Protein AF-A0A0F4G983-F1 (afdb_monomer_lite)

InterPro domains:
  IPR007138 Antibiotic biosynthesis monooxygenase domain [PF03992] (7-85)
  IPR007138 Antibiotic biosynthesis monooxygenase domain [PS51725] (6-103)
  IPR008579 (S)-ureidoglycine aminohydrolase, cupin domain [PF05899] (197-239)
  IPR010424 Acetate kinase EutQ [PTHR36169] (131-256)
  IPR011008 Dimeric alpha-beta barrel [SSF54909] (6-102)
  IPR011051 RmlC-like cupin domain superfamily [SSF51182] (134-254)
  IPR014710 RmlC-like jelly roll fold [G3DSA:2.60.120.10] (155-260)

Secondary structure (DSSP, 8-state):
-----EEEEEEE-BPTT-HHHHHHHHHHHHHHHHHH-TTEEEEEEEE-SS--TTS---EEEEEEESSHHHHHHHHHSHHHHHHHHHHHHTT-BSSSPEEEEEPPPGGGGG------------------------PPPPPP--BTT--GGG-PPPTT-SEEEEEEEEEE----SSSS--EEEEEEEEE-SSS-EEE---SS-EEEEEEEEEEEEEETTTTEEEEEETT-EEEE-TT--EEEE-SS-EEEEEEESS--SSB-GGGTT-B---TT-----

pLDDT: mean 83.07, std 18.24, range [30.48, 98.62]

Radius of gyration: 28.41 Å; chains: 1; bounding box: 62×55×66 Å

Organism: NCBI:txid1047168

Structure (mmCIF, N/CA/C/O backbone):
data_AF-A0A0F4G983-F1
#
_entry.id   AF-A0A0F4G983-F1
#
loop_
_atom_site.group_PDB
_atom_site.id
_atom_site.type_symbol
_atom_site.label_atom_id
_atom_site.label_alt_id
_atom_site.label_comp_id
_atom_site.label_asym_id
_atom_site.label_entity_id
_atom_site.label_seq_id
_atom_site.pdbx_PDB_ins_code
_atom_site.Cartn_x
_atom_site.Cartn_y
_atom_site.Cartn_z
_atom_site.occupancy
_atom_site.B_iso_or_equiv
_atom_site.auth_seq_id
_atom_site.auth_comp_id
_atom_site.auth_asym_id
_atom_site.auth_atom_id
_atom_site.pdbx_PDB_model_num
ATOM 1 N N . MET A 1 1 ? -25.307 -32.526 30.002 1.00 38.62 1 MET A N 1
ATOM 2 C CA . MET A 1 1 ? -26.196 -31.356 30.187 1.00 38.62 1 MET A CA 1
ATOM 3 C C . MET A 1 1 ? -25.645 -30.209 29.351 1.00 38.62 1 MET A C 1
ATOM 5 O O . MET A 1 1 ? -24.496 -29.834 29.556 1.00 38.62 1 MET A O 1
ATOM 9 N N . SER A 1 2 ? -26.377 -29.745 28.336 1.00 40.22 2 SER A N 1
ATOM 10 C CA . SER A 1 2 ? -25.881 -28.768 27.356 1.00 40.22 2 SER A CA 1
ATOM 11 C C . SER A 1 2 ? -25.599 -27.411 28.010 1.00 40.22 2 SER A C 1
ATOM 13 O O . SER A 1 2 ? -26.523 -26.731 28.452 1.00 40.22 2 SER A O 1
ATOM 15 N N . ARG A 1 3 ? -24.326 -27.001 28.056 1.00 51.84 3 ARG A N 1
ATOM 16 C CA . ARG A 1 3 ? -23.926 -25.622 28.367 1.00 51.84 3 ARG A CA 1
ATOM 17 C C . ARG A 1 3 ? -24.325 -24.735 27.187 1.00 51.84 3 ARG A C 1
ATOM 19 O O . ARG A 1 3 ? -23.584 -24.655 26.213 1.00 51.84 3 ARG A O 1
ATOM 26 N N . SER A 1 4 ? -25.514 -24.137 27.226 1.00 71.50 4 SER A N 1
ATOM 27 C CA . SER A 1 4 ? -25.910 -23.144 26.226 1.00 71.50 4 SER A CA 1
ATOM 28 C C . SER A 1 4 ? -25.220 -21.822 26.562 1.00 71.50 4 SER A C 1
ATOM 30 O O . SER A 1 4 ? -25.718 -21.045 27.379 1.00 71.50 4 SER A O 1
ATOM 32 N N . GLU A 1 5 ? -24.043 -21.619 25.980 1.00 86.00 5 GLU A N 1
ATOM 33 C CA . GLU A 1 5 ? -23.408 -20.306 25.872 1.00 86.00 5 GLU A CA 1
ATOM 34 C C . GLU A 1 5 ? -24.417 -19.276 25.343 1.00 86.00 5 GLU A C 1
ATOM 36 O O . GLU A 1 5 ? -25.274 -19.603 24.515 1.00 86.00 5 GLU A O 1
ATOM 41 N N . ILE A 1 6 ? -24.326 -18.041 25.829 1.00 89.19 6 ILE A N 1
ATOM 42 C CA . ILE A 1 6 ? -25.199 -16.943 25.418 1.00 89.19 6 ILE A CA 1
ATOM 43 C C . ILE A 1 6 ? -24.340 -15.880 24.761 1.00 89.19 6 ILE A C 1
ATOM 45 O O . ILE A 1 6 ? -23.408 -15.379 25.382 1.00 89.19 6 ILE A O 1
ATOM 49 N N . ASN A 1 7 ? -24.678 -15.523 23.526 1.00 91.19 7 ASN A N 1
ATOM 50 C CA . ASN A 1 7 ? -24.077 -14.396 22.829 1.00 91.19 7 ASN A CA 1
ATOM 51 C C . ASN A 1 7 ? -25.117 -13.279 22.740 1.00 91.19 7 ASN A C 1
ATOM 53 O O . ASN A 1 7 ? -26.281 -13.539 22.423 1.00 91.19 7 ASN A O 1
ATOM 57 N N . VAL A 1 8 ? -24.703 -12.053 23.030 1.00 90.81 8 VAL A N 1
ATOM 58 C CA . VAL A 1 8 ? -25.564 -10.872 23.020 1.00 90.81 8 VAL A CA 1
ATOM 59 C C . VAL A 1 8 ? -24.889 -9.777 22.209 1.00 90.81 8 VAL A C 1
ATOM 61 O O . VAL A 1 8 ? -23.690 -9.541 22.341 1.00 90.81 8 VAL A O 1
ATOM 64 N N . ILE A 1 9 ? -25.674 -9.105 21.370 1.00 92.44 9 ILE A N 1
ATOM 65 C CA . ILE A 1 9 ? -25.316 -7.804 20.815 1.00 92.44 9 ILE A CA 1
ATOM 66 C C . ILE A 1 9 ? -26.248 -6.766 21.437 1.00 92.44 9 ILE A C 1
ATOM 68 O O . ILE A 1 9 ? -27.452 -6.791 21.171 1.00 92.44 9 ILE A O 1
ATOM 72 N N . ALA A 1 10 ? -25.712 -5.861 22.255 1.00 92.88 10 ALA A N 1
ATOM 73 C CA . ALA A 1 10 ? -26.463 -4.721 22.769 1.00 92.88 10 ALA A CA 1
ATOM 74 C C . ALA A 1 10 ? -26.207 -3.493 21.890 1.00 92.88 10 ALA A C 1
ATOM 76 O O . ALA A 1 10 ? -25.067 -3.080 21.692 1.00 92.88 10 ALA A O 1
ATOM 77 N N . VAL A 1 11 ? -27.273 -2.904 21.355 1.00 93.94 11 VAL A N 1
ATOM 78 C CA . VAL A 1 11 ? -27.215 -1.699 20.526 1.00 93.94 11 VAL A CA 1
ATOM 79 C C . VAL A 1 11 ? -27.694 -0.515 21.344 1.00 93.94 11 VAL A C 1
ATOM 81 O O . VAL A 1 11 ? -28.841 -0.450 21.789 1.00 93.94 11 VAL A O 1
ATOM 84 N N . MET A 1 12 ? -26.802 0.443 21.516 1.00 94.06 12 MET A N 1
ATOM 85 C CA . MET A 1 12 ? -26.986 1.652 22.295 1.00 94.06 12 MET A CA 1
ATOM 86 C C . MET A 1 12 ? -27.052 2.853 21.347 1.00 94.06 12 MET A C 1
ATOM 88 O O . MET A 1 12 ? -26.226 2.992 20.447 1.00 94.06 12 MET A O 1
ATOM 92 N N . ARG A 1 13 ? -28.046 3.726 21.549 1.00 93.44 13 ARG A N 1
ATOM 93 C CA . ARG A 1 13 ? -28.236 4.971 20.789 1.00 93.44 13 ARG A CA 1
ATOM 94 C C . ARG A 1 13 ? -28.091 6.203 21.697 1.00 93.44 13 ARG A C 1
ATOM 96 O O . ARG A 1 13 ? -29.097 6.653 22.255 1.00 93.44 13 ARG A O 1
ATOM 103 N N . PRO A 1 14 ? -26.871 6.729 21.893 1.00 93.94 14 PRO A N 1
ATOM 104 C CA . PRO A 1 14 ? -26.656 7.988 22.598 1.00 93.94 14 PRO A CA 1
ATOM 105 C C . PRO A 1 14 ? -27.385 9.161 21.928 1.00 93.94 14 PRO A C 1
ATOM 107 O O . PRO A 1 14 ? -27.535 9.200 20.705 1.00 93.94 14 PRO A O 1
ATOM 110 N N . LYS A 1 15 ? -27.805 10.153 22.719 1.00 93.19 15 LYS A N 1
ATOM 111 C CA . LYS A 1 15 ? -28.206 11.465 22.192 1.00 93.19 15 LYS A CA 1
ATOM 112 C C . LYS A 1 15 ? -27.005 12.108 21.484 1.00 93.19 15 LYS A C 1
ATOM 114 O O . LYS A 1 15 ? -25.849 11.850 21.829 1.00 93.19 15 LYS A O 1
ATOM 119 N N . LYS A 1 16 ? -27.281 12.978 20.511 1.00 91.12 16 LYS A N 1
ATOM 120 C CA . LYS A 1 16 ? -26.260 13.720 19.755 1.00 91.12 16 LYS A CA 1
ATOM 121 C C . LYS A 1 16 ? -25.225 14.357 20.694 1.00 91.12 16 LYS A C 1
ATOM 123 O O . LYS A 1 16 ? -25.590 15.081 21.614 1.00 91.12 16 LYS A O 1
ATOM 128 N N . GLY A 1 17 ? -23.942 14.083 20.447 1.00 88.88 17 GLY A N 1
ATOM 129 C CA . GLY A 1 17 ? -22.818 14.602 21.238 1.00 88.88 17 GLY A CA 1
ATOM 130 C C . GLY A 1 17 ? -22.454 13.797 22.495 1.00 88.88 17 GLY A C 1
ATOM 131 O O . GLY A 1 17 ? -21.398 14.045 23.069 1.00 88.88 17 GLY A O 1
ATOM 132 N N . ASN A 1 18 ? -23.257 12.805 22.897 1.00 91.69 18 ASN A N 1
ATOM 133 C CA . ASN A 1 18 ? -23.011 12.025 24.117 1.00 91.69 18 ASN A CA 1
ATOM 134 C C . ASN A 1 18 ? -22.256 10.707 23.885 1.00 91.69 18 ASN A C 1
ATOM 136 O O . ASN A 1 18 ? -21.941 10.022 24.857 1.00 91.69 18 ASN A O 1
ATOM 140 N N . THR A 1 19 ? -21.935 10.347 22.638 1.00 91.19 19 THR A N 1
ATOM 141 C CA . THR A 1 19 ? -21.292 9.068 22.285 1.00 91.19 19 THR A CA 1
ATOM 142 C C . THR A 1 19 ? -20.048 8.787 23.118 1.00 91.19 19 THR A C 1
ATOM 144 O O . THR A 1 19 ? -19.967 7.746 23.765 1.00 91.19 19 THR A O 1
ATOM 147 N N . GLN A 1 20 ? -19.106 9.734 23.163 1.00 89.81 20 GLN A N 1
ATOM 148 C CA . GLN A 1 20 ? -17.845 9.548 23.883 1.00 89.81 20 GLN A CA 1
ATOM 149 C C . GLN A 1 20 ? -18.071 9.334 25.382 1.00 89.81 20 GLN A C 1
ATOM 151 O O . GLN A 1 20 ? -17.484 8.443 25.984 1.00 89.81 20 GLN A O 1
ATOM 156 N N . LYS A 1 21 ? -18.997 10.097 25.961 1.00 93.00 21 LYS A N 1
ATOM 157 C CA . LYS A 1 21 ? -19.337 10.012 27.379 1.00 93.00 21 LYS A CA 1
ATOM 158 C C . LYS A 1 21 ? -19.915 8.645 27.751 1.00 93.00 21 LYS A C 1
ATOM 160 O O . LYS A 1 21 ? -19.540 8.079 28.770 1.00 93.00 21 LYS A O 1
ATOM 165 N N . VAL A 1 22 ? -20.787 8.093 26.905 1.00 94.00 22 VAL A N 1
ATOM 166 C CA . VAL A 1 22 ? -21.327 6.737 27.098 1.00 94.00 22 VAL A CA 1
ATOM 167 C C . VAL A 1 22 ? -20.227 5.684 26.938 1.00 94.00 22 VAL A C 1
ATOM 169 O O . VAL A 1 22 ? -20.166 4.754 27.736 1.00 94.00 22 VAL A O 1
ATOM 172 N N . VAL A 1 23 ? -19.324 5.841 25.962 1.00 91.50 23 VAL A N 1
ATOM 173 C CA . VAL A 1 23 ? -18.165 4.945 25.788 1.00 91.50 23 VAL A CA 1
ATOM 174 C C . VAL A 1 23 ? -17.256 4.951 27.019 1.00 91.50 23 VAL A C 1
ATOM 176 O O . VAL A 1 23 ? -16.780 3.891 27.418 1.00 91.50 23 VAL A O 1
ATOM 179 N N . ASP A 1 24 ? -17.018 6.104 27.639 1.00 91.06 24 ASP A N 1
ATOM 180 C CA . ASP A 1 24 ? -16.145 6.185 28.813 1.00 91.06 24 ASP A CA 1
ATOM 181 C C . ASP A 1 24 ? -16.775 5.520 30.045 1.00 91.06 24 ASP A C 1
ATOM 183 O O . ASP A 1 24 ? -16.107 4.721 30.701 1.00 91.06 24 ASP A O 1
ATOM 187 N N . LEU A 1 25 ? -18.082 5.702 30.273 1.00 92.50 25 LEU A N 1
ATOM 188 C CA . LEU A 1 25 ? -18.811 4.952 31.307 1.00 92.50 25 LEU A CA 1
ATOM 189 C C . LEU A 1 25 ? -18.799 3.432 31.037 1.00 92.50 25 LEU A C 1
ATOM 191 O O . LEU A 1 25 ? -18.676 2.626 31.960 1.00 92.50 25 LEU A O 1
ATOM 195 N N . LEU A 1 26 ? -18.881 3.016 29.768 1.00 92.19 26 LEU A N 1
ATOM 196 C CA . LEU A 1 26 ? -18.776 1.603 29.389 1.00 92.19 26 LEU A CA 1
ATOM 197 C C . LEU A 1 26 ? -17.381 1.020 29.635 1.00 92.19 26 LEU A C 1
ATOM 199 O O . LEU A 1 26 ? -17.279 -0.156 29.978 1.00 92.19 26 LEU A O 1
ATOM 203 N N . LYS A 1 27 ? -16.308 1.807 29.482 1.00 88.81 27 LYS A N 1
ATOM 204 C CA . LYS A 1 27 ? -14.939 1.356 29.787 1.00 88.81 27 LYS A CA 1
ATOM 205 C C . LYS A 1 27 ? -14.754 1.079 31.276 1.00 88.81 27 LYS A C 1
ATOM 207 O O . LYS A 1 27 ? -14.088 0.107 31.625 1.00 88.81 27 LYS A O 1
ATOM 212 N N . GLU A 1 28 ? -15.356 1.887 32.145 1.00 85.94 28 GLU A N 1
ATOM 213 C CA . GLU A 1 28 ? -15.338 1.637 33.591 1.00 85.94 28 GLU A CA 1
ATOM 214 C C . GLU A 1 28 ? -16.054 0.325 33.938 1.00 85.94 28 GLU A C 1
ATOM 216 O O . GLU A 1 28 ? -15.518 -0.498 34.684 1.00 85.94 28 GLU A O 1
ATOM 221 N N . ALA A 1 29 ? -17.219 0.076 33.327 1.00 86.56 29 ALA A N 1
ATOM 222 C CA . ALA A 1 29 ? -17.915 -1.202 33.460 1.00 86.56 29 ALA A CA 1
ATOM 223 C C . ALA A 1 29 ? -17.081 -2.372 32.901 1.00 86.56 29 ALA A C 1
ATOM 225 O O . ALA A 1 29 ? -16.965 -3.410 33.549 1.00 86.56 29 ALA A O 1
ATOM 226 N N . ALA A 1 30 ? -16.438 -2.196 31.742 1.00 88.50 30 ALA A N 1
ATOM 227 C CA . ALA A 1 30 ? -15.591 -3.215 31.121 1.00 88.50 30 ALA A CA 1
ATOM 228 C C . ALA A 1 30 ? -14.387 -3.600 31.999 1.00 88.50 30 ALA A C 1
ATOM 230 O O . ALA A 1 30 ? -14.037 -4.777 32.072 1.00 88.50 30 ALA A O 1
ATOM 231 N N . ALA A 1 31 ? -13.786 -2.638 32.706 1.00 88.12 31 ALA A N 1
ATOM 232 C CA . ALA A 1 31 ? -12.683 -2.902 33.630 1.00 88.12 31 ALA A CA 1
ATOM 233 C C . ALA A 1 31 ? -13.105 -3.808 34.803 1.00 88.12 31 ALA A C 1
ATOM 235 O O . ALA A 1 31 ? -12.328 -4.661 35.235 1.00 88.12 31 ALA A O 1
ATOM 236 N N . HIS A 1 32 ? -14.341 -3.663 35.296 1.00 87.25 32 HIS A N 1
ATOM 237 C CA . HIS A 1 32 ? -14.907 -4.580 36.289 1.00 87.25 32 HIS A CA 1
ATOM 238 C C . HIS A 1 32 ? -15.135 -5.974 35.703 1.00 87.25 32 HIS A C 1
ATOM 240 O O . HIS A 1 32 ? -14.704 -6.958 36.300 1.00 87.25 32 HIS A O 1
ATOM 246 N N . VAL A 1 33 ? -15.746 -6.057 34.515 1.00 88.19 33 VAL A N 1
ATOM 247 C CA . VAL A 1 33 ? -15.992 -7.334 33.825 1.00 88.19 33 VAL A CA 1
ATOM 248 C C . VAL A 1 33 ? -14.687 -8.115 33.654 1.00 88.19 33 VAL A C 1
ATOM 250 O O . VAL A 1 33 ? -14.617 -9.289 34.010 1.00 88.19 33 VAL A O 1
ATOM 253 N N . GLU A 1 34 ? -13.624 -7.462 33.176 1.00 87.88 34 GLU A N 1
ATOM 254 C CA . GLU A 1 34 ? -12.333 -8.122 32.950 1.00 87.88 34 GLU A CA 1
ATOM 255 C C . GLU A 1 34 ? -11.714 -8.678 34.242 1.00 87.88 34 GLU A C 1
ATOM 257 O O . GLU A 1 34 ? -11.096 -9.751 34.230 1.00 87.88 34 GLU A O 1
ATOM 262 N N . LYS A 1 35 ? -11.862 -7.946 35.348 1.00 89.38 35 LYS A N 1
ATOM 263 C CA . LYS A 1 35 ? -11.243 -8.284 36.629 1.00 89.38 35 LYS A CA 1
ATOM 264 C C . LYS A 1 35 ? -12.041 -9.329 37.409 1.00 89.38 35 LYS A C 1
ATOM 266 O O . LYS A 1 35 ? -11.448 -10.249 37.979 1.00 89.38 35 LYS A O 1
ATOM 271 N N . ASP A 1 36 ? -13.360 -9.175 37.446 1.00 91.75 36 ASP A N 1
ATOM 272 C CA . ASP A 1 36 ? -14.217 -9.814 38.443 1.00 91.75 36 ASP A CA 1
ATOM 273 C C . ASP A 1 36 ? -15.179 -10.856 37.826 1.00 91.75 36 ASP A C 1
ATOM 275 O O . ASP A 1 36 ? -15.547 -11.822 38.501 1.00 91.75 36 ASP A O 1
ATOM 279 N N . GLU A 1 37 ? -15.517 -10.763 36.531 1.00 90.44 37 GLU A N 1
ATOM 280 C CA . GLU A 1 37 ? -16.491 -11.651 35.873 1.00 90.44 37 GLU A CA 1
ATOM 281 C C . GLU A 1 37 ? -15.837 -12.781 35.055 1.00 90.44 37 GLU A C 1
ATOM 283 O O . GLU A 1 37 ? -15.778 -12.771 33.826 1.00 90.44 37 GLU A O 1
ATOM 288 N N . LYS A 1 38 ? -15.382 -13.837 35.739 1.00 90.81 38 LYS A N 1
ATOM 289 C CA . LYS A 1 38 ? -14.644 -14.958 35.109 1.00 90.81 38 LYS A CA 1
ATOM 290 C C . LYS A 1 38 ? -15.431 -15.763 34.065 1.00 90.81 38 LYS A C 1
ATOM 292 O O . LYS A 1 38 ? -14.818 -16.450 33.248 1.00 90.81 38 LYS A O 1
ATOM 297 N N . ASP A 1 39 ? -16.761 -15.717 34.114 1.00 92.38 39 ASP A N 1
ATOM 298 C CA . ASP A 1 39 ? -17.646 -16.449 33.199 1.00 92.38 39 ASP A CA 1
ATOM 299 C C . ASP A 1 39 ? -18.194 -15.568 32.049 1.00 92.38 39 ASP A C 1
ATOM 301 O O . ASP A 1 39 ? -18.955 -16.062 31.202 1.00 92.38 39 ASP A O 1
ATOM 305 N N . THR A 1 40 ? -17.739 -14.311 31.964 1.00 90.69 40 THR A N 1
ATOM 306 C CA . THR A 1 40 ? -17.902 -13.416 30.810 1.00 90.69 40 THR A CA 1
ATOM 307 C C . THR A 1 40 ? -16.684 -13.569 29.895 1.00 90.69 40 THR A C 1
ATOM 309 O O . THR A 1 40 ? -15.565 -13.172 30.202 1.00 90.69 40 THR A O 1
ATOM 312 N N . THR A 1 41 ? -16.886 -14.237 28.763 1.00 87.38 41 THR A N 1
ATOM 313 C CA . THR A 1 41 ? -15.810 -14.718 27.873 1.00 87.38 41 THR A CA 1
ATOM 314 C C . THR A 1 41 ? -15.531 -13.808 26.676 1.00 87.38 41 THR A C 1
ATOM 316 O O . THR A 1 41 ? -14.491 -13.954 26.036 1.00 87.38 41 THR A O 1
ATOM 319 N N . ARG A 1 42 ? -16.436 -12.870 26.378 1.00 87.56 42 ARG A N 1
ATOM 320 C CA . ARG A 1 42 ? -16.258 -11.791 25.396 1.00 87.56 42 ARG A CA 1
ATOM 321 C C . ARG A 1 42 ? -17.010 -10.565 25.896 1.00 87.56 42 ARG A C 1
ATOM 323 O O . ARG A 1 42 ? -18.138 -10.716 26.359 1.00 87.56 42 ARG A O 1
ATOM 330 N N . TYR A 1 43 ? -16.385 -9.398 25.807 1.00 88.12 43 TYR A N 1
ATOM 331 C CA . TYR A 1 43 ? -16.984 -8.117 26.170 1.00 88.12 43 TYR A CA 1
ATOM 332 C C . TYR A 1 43 ? -16.280 -7.013 25.377 1.00 88.12 43 TYR A C 1
ATOM 334 O O . TYR A 1 43 ? -15.211 -6.536 25.754 1.00 88.12 43 TYR A O 1
ATOM 342 N N . GLU A 1 44 ? -16.824 -6.684 24.211 1.00 90.31 44 GLU A N 1
ATOM 343 C CA . GLU A 1 44 ? -16.218 -5.752 23.257 1.00 90.31 44 GLU A CA 1
ATOM 344 C C . GLU A 1 44 ? -17.152 -4.577 23.002 1.00 90.31 44 GLU A C 1
ATOM 346 O O . GLU A 1 44 ? -18.360 -4.760 22.873 1.00 90.31 44 GLU A O 1
ATOM 351 N N . ILE A 1 45 ? -16.586 -3.375 22.901 1.00 89.75 45 ILE A N 1
ATOM 352 C CA . ILE A 1 45 ? -17.327 -2.136 22.668 1.00 89.75 45 ILE A CA 1
ATOM 353 C C . ILE A 1 45 ? -16.886 -1.566 21.322 1.00 89.75 45 ILE A C 1
ATOM 355 O O . ILE A 1 45 ? -15.702 -1.307 21.106 1.00 89.75 45 ILE A O 1
ATOM 359 N N . TYR A 1 46 ? -17.848 -1.330 20.439 1.00 88.50 46 TYR A N 1
ATOM 360 C CA . TYR A 1 46 ? -17.662 -0.683 19.146 1.00 88.50 46 TYR A CA 1
ATOM 361 C C . TYR A 1 46 ? -18.524 0.572 19.067 1.00 88.50 46 TYR A C 1
ATOM 363 O O . TYR A 1 46 ? -19.614 0.617 19.630 1.00 88.50 46 TYR A O 1
ATOM 371 N N . SER A 1 47 ? -18.081 1.575 18.319 1.00 86.19 47 SER A N 1
ATOM 372 C CA . SER A 1 47 ? -18.889 2.740 17.962 1.00 86.19 47 SER A CA 1
ATOM 373 C C . SER A 1 47 ? -18.950 2.905 16.446 1.00 86.19 47 SER A C 1
ATOM 375 O O . SER A 1 47 ? -18.179 2.305 15.693 1.00 86.19 47 SER A O 1
ATOM 377 N N . SER A 1 48 ? -19.916 3.692 15.983 1.00 78.50 48 SER A N 1
ATOM 378 C CA . SER A 1 48 ? -20.100 3.966 14.559 1.00 78.50 48 SER A CA 1
ATOM 379 C C . SER A 1 48 ? -18.883 4.690 13.980 1.00 78.50 48 SER A C 1
ATOM 381 O O . SER A 1 48 ? -18.476 5.728 14.489 1.00 78.50 48 SER A O 1
ATOM 383 N N . LEU A 1 49 ? -18.329 4.170 12.877 1.00 70.56 49 LEU A N 1
ATOM 384 C CA . LEU A 1 49 ? -17.222 4.813 12.149 1.00 70.56 49 LEU A CA 1
ATOM 385 C C . LEU A 1 49 ? -17.651 6.097 11.424 1.00 70.56 49 LEU A C 1
ATOM 387 O O . LEU A 1 49 ? -16.813 6.911 11.045 1.00 70.56 49 LEU A O 1
ATOM 391 N N . ARG A 1 50 ? -18.954 6.247 11.173 1.00 69.31 50 ARG A N 1
ATOM 392 C CA . ARG A 1 50 ? -19.557 7.428 10.560 1.00 69.31 50 ARG A CA 1
ATOM 393 C C . ARG A 1 50 ? -20.799 7.799 11.347 1.00 69.31 50 ARG A C 1
ATOM 395 O O . ARG A 1 50 ? -21.663 6.947 11.551 1.00 69.31 50 ARG A O 1
ATOM 402 N N . THR A 1 51 ? -20.893 9.064 11.726 1.00 73.44 51 THR A N 1
ATOM 403 C CA . THR A 1 51 ? -22.101 9.618 12.329 1.00 73.44 51 THR A CA 1
ATOM 404 C C . THR A 1 51 ? -23.249 9.569 11.329 1.00 73.44 51 THR A C 1
ATOM 406 O O . THR A 1 51 ? -23.068 9.829 10.133 1.00 73.44 51 THR A O 1
ATOM 409 N N . ALA A 1 52 ? -24.436 9.194 11.800 1.00 73.25 52 ALA A N 1
ATOM 410 C CA . ALA A 1 52 ? -25.631 9.191 10.974 1.00 73.25 52 ALA A CA 1
ATOM 411 C C . ALA A 1 52 ? -25.981 10.619 10.518 1.00 73.25 52 ALA A C 1
ATOM 413 O O . ALA A 1 52 ? -25.543 11.613 11.097 1.00 73.25 52 ALA A O 1
ATOM 414 N N . LYS A 1 53 ? -26.802 10.736 9.466 1.00 74.94 53 LYS A N 1
ATOM 415 C CA . LYS A 1 53 ? -27.200 12.038 8.893 1.00 74.94 53 LYS A CA 1
ATOM 416 C C . LYS A 1 53 ? -27.886 12.967 9.901 1.00 74.94 53 LYS A C 1
ATOM 418 O O . LYS A 1 53 ? -27.854 14.178 9.727 1.00 74.94 53 LYS A O 1
ATOM 423 N N . ASP A 1 54 ? -28.505 12.407 10.935 1.00 77.50 54 ASP A N 1
ATOM 424 C CA . ASP A 1 54 ? -29.149 13.146 12.024 1.00 77.50 54 ASP A CA 1
ATOM 425 C C . ASP A 1 54 ? -28.170 13.582 13.137 1.00 77.50 54 ASP A C 1
ATOM 427 O O . ASP A 1 54 ? -28.565 14.244 14.100 1.00 77.50 54 ASP A O 1
ATOM 431 N N . GLY A 1 55 ? -26.879 13.269 13.001 1.00 72.94 55 GLY A N 1
ATOM 432 C CA . GLY A 1 55 ? -25.848 13.608 13.977 1.00 72.94 55 GLY A CA 1
ATOM 433 C C . GLY A 1 55 ? -25.758 12.637 15.156 1.00 72.94 55 GLY A C 1
ATOM 434 O O . GLY A 1 55 ? -25.111 12.974 16.147 1.00 72.94 55 GLY A O 1
ATOM 435 N N . THR A 1 56 ? -26.416 11.477 15.090 1.00 80.19 56 THR A N 1
ATOM 436 C CA . THR A 1 56 ? -26.347 10.442 16.130 1.00 80.19 56 THR A CA 1
ATOM 437 C C . THR A 1 56 ? -25.369 9.331 15.749 1.00 80.19 56 THR A C 1
ATOM 439 O O . THR A 1 56 ? -25.213 8.990 14.576 1.00 80.19 56 THR A O 1
ATOM 442 N N . ASP A 1 57 ? -24.702 8.754 16.747 1.00 87.12 57 ASP A N 1
ATOM 443 C CA . ASP A 1 57 ? -23.904 7.540 16.578 1.00 87.12 57 ASP A CA 1
ATOM 444 C C . ASP A 1 57 ? -24.607 6.362 17.256 1.00 87.12 57 ASP A C 1
ATOM 446 O O . ASP A 1 57 ? -25.480 6.528 18.112 1.00 87.12 57 ASP A O 1
ATOM 450 N N . GLN A 1 58 ? -24.190 5.150 16.907 1.00 90.25 58 GLN A N 1
ATOM 451 C CA . GLN A 1 58 ? -24.545 3.933 17.631 1.00 90.25 58 GLN A CA 1
ATOM 452 C C . GLN A 1 58 ? -23.310 3.322 18.280 1.00 90.25 58 GLN A C 1
ATOM 454 O O . GLN A 1 58 ? -22.215 3.355 17.708 1.00 90.25 58 GLN A O 1
ATOM 459 N N . ILE A 1 59 ? -23.519 2.741 19.456 1.00 93.06 59 ILE A N 1
ATOM 460 C CA . ILE A 1 59 ? -22.548 1.918 20.169 1.00 93.06 59 ILE A CA 1
ATOM 461 C C . ILE A 1 59 ? -23.062 0.477 20.140 1.00 93.06 59 ILE A C 1
ATOM 463 O O . ILE A 1 59 ? -24.246 0.231 20.374 1.00 93.06 59 ILE A O 1
ATOM 467 N N . PHE A 1 60 ? -22.177 -0.468 19.851 1.00 92.94 60 PHE A N 1
ATOM 468 C CA . PHE A 1 60 ? -22.464 -1.896 19.836 1.00 92.94 60 PHE A CA 1
ATOM 469 C C . PHE A 1 60 ? -21.616 -2.570 20.901 1.00 92.94 60 PHE A C 1
ATOM 471 O O . PHE A 1 60 ? -20.393 -2.440 20.892 1.00 92.94 60 PHE A O 1
ATOM 478 N N . MET A 1 61 ? -22.260 -3.311 21.789 1.00 92.94 61 MET A N 1
ATOM 479 C CA . MET A 1 61 ? -21.579 -4.203 22.712 1.00 92.94 61 MET A CA 1
ATOM 480 C C . MET A 1 61 ? -21.733 -5.629 22.229 1.00 92.94 61 MET A C 1
ATOM 482 O O . MET A 1 61 ? -22.847 -6.054 21.931 1.00 92.94 61 MET A O 1
ATOM 486 N N . VAL A 1 62 ? -20.622 -6.350 22.125 1.00 91.94 62 VAL A N 1
ATOM 487 C CA . VAL A 1 62 ? -20.605 -7.761 21.741 1.00 91.94 62 VAL A CA 1
ATOM 488 C C . VAL A 1 62 ? -20.138 -8.571 22.938 1.00 91.94 62 VAL A C 1
ATOM 490 O O . VAL A 1 62 ? -18.978 -8.501 23.350 1.00 91.94 62 VAL A O 1
ATOM 493 N N . GLU A 1 63 ? -21.062 -9.342 23.494 1.00 92.19 63 GLU A N 1
ATOM 494 C CA . GLU A 1 63 ? -20.913 -9.989 24.790 1.00 92.19 63 GLU A CA 1
ATOM 495 C C . GLU A 1 63 ? -21.127 -11.499 24.665 1.00 92.19 63 GLU A C 1
ATOM 497 O O . GLU A 1 63 ? -21.980 -11.969 23.903 1.00 92.19 63 GLU A O 1
ATOM 502 N N . ARG A 1 64 ? -20.356 -12.281 25.423 1.00 92.88 64 ARG A N 1
ATOM 503 C CA . ARG A 1 64 ? -20.485 -13.741 25.472 1.00 92.88 64 ARG A CA 1
ATOM 504 C C . ARG A 1 64 ? -20.377 -14.247 26.895 1.00 92.88 64 ARG A C 1
ATOM 506 O O . ARG A 1 64 ? -19.332 -14.114 27.531 1.00 92.88 64 ARG A O 1
ATOM 513 N N . TYR A 1 65 ? -21.409 -14.949 27.333 1.00 91.94 65 TYR A N 1
ATOM 514 C CA . TYR A 1 65 ? -21.518 -15.527 28.663 1.00 91.94 65 TYR A CA 1
ATOM 515 C C . TYR A 1 65 ? -21.514 -17.044 28.582 1.00 91.94 65 TYR A C 1
ATOM 517 O O . TYR A 1 65 ? -22.194 -17.652 27.751 1.00 91.94 65 TYR A O 1
ATOM 525 N N . LYS A 1 66 ? -20.799 -17.678 29.508 1.00 90.12 66 LYS A N 1
ATOM 526 C CA . LYS A 1 66 ? -20.721 -19.141 29.595 1.00 90.12 66 LYS A CA 1
ATOM 527 C C . LYS A 1 66 ? -22.088 -19.808 29.788 1.00 90.12 66 LYS A C 1
ATOM 529 O O . LYS A 1 66 ? -22.265 -20.962 29.395 1.00 90.12 66 LYS A O 1
ATOM 534 N N . ASN A 1 67 ? -23.028 -19.127 30.448 1.00 89.12 67 ASN A N 1
ATOM 535 C CA . ASN A 1 67 ? -24.375 -19.616 30.744 1.00 89.12 67 ASN A CA 1
ATOM 536 C C . ASN A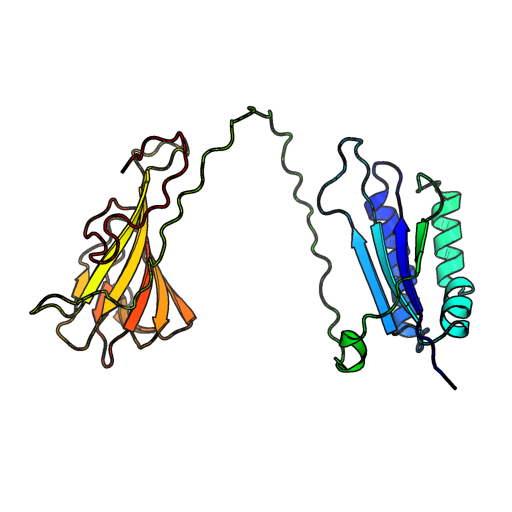 1 67 ? -25.315 -18.463 31.173 1.00 89.12 67 ASN A C 1
ATOM 538 O O . ASN A 1 67 ? -24.892 -17.318 31.318 1.00 89.12 67 ASN A O 1
ATOM 542 N N . LYS A 1 68 ? -26.596 -18.785 31.413 1.00 88.94 68 LYS A N 1
ATOM 543 C CA . LYS A 1 68 ? -27.629 -17.828 31.868 1.00 88.94 68 LYS A CA 1
ATOM 544 C C . LYS A 1 68 ? -27.327 -17.186 33.220 1.00 88.94 68 LYS A C 1
ATOM 546 O O . LYS A 1 68 ? -27.707 -16.040 33.426 1.00 88.94 68 LYS A O 1
ATOM 551 N N . GLN A 1 69 ? -26.671 -17.913 34.122 1.00 91.69 69 GLN A N 1
ATOM 552 C CA . GLN A 1 69 ? -26.327 -17.401 35.445 1.00 91.69 69 GLN A CA 1
ATOM 553 C C . GLN A 1 69 ? -25.274 -16.290 35.336 1.00 91.69 69 GLN A C 1
ATOM 555 O O . GLN A 1 69 ? -25.464 -15.240 35.931 1.00 91.69 69 GLN A O 1
ATOM 560 N N . ALA A 1 70 ? -24.256 -16.460 34.488 1.00 92.69 70 ALA A N 1
ATOM 561 C CA . ALA A 1 70 ? -23.238 -15.437 34.245 1.00 92.69 70 ALA A CA 1
ATOM 562 C C . ALA A 1 70 ? -23.828 -14.144 33.644 1.00 92.69 70 ALA A C 1
ATOM 564 O O . ALA A 1 70 ? -23.497 -13.055 34.096 1.00 92.69 70 ALA A O 1
ATOM 565 N N . LEU A 1 71 ? -24.765 -14.251 32.690 1.00 92.06 71 LEU A N 1
ATOM 566 C CA . LEU A 1 71 ? -25.487 -13.079 32.166 1.00 92.06 71 LEU A CA 1
ATOM 567 C C . LEU A 1 71 ? -26.302 -12.369 33.262 1.00 92.06 71 LEU A C 1
ATOM 569 O O . LEU A 1 71 ? -26.358 -11.141 33.306 1.00 92.06 71 LEU A O 1
ATOM 573 N N . LYS A 1 72 ? -26.951 -13.138 34.145 1.00 92.31 72 LYS A N 1
ATOM 574 C CA . LYS A 1 72 ? -27.720 -12.578 35.261 1.00 92.31 72 LYS A CA 1
ATOM 575 C C . LYS A 1 72 ? -26.809 -11.856 36.257 1.00 92.31 72 LYS A C 1
ATOM 577 O O . LYS A 1 72 ? -27.113 -10.733 36.640 1.00 92.31 72 LYS A O 1
ATOM 582 N N . GLU A 1 73 ? -25.699 -12.480 36.640 1.00 93.50 73 GLU A N 1
ATOM 583 C CA . GLU A 1 73 ? -24.699 -11.900 37.544 1.00 93.50 73 GLU A CA 1
ATOM 584 C C . GLU A 1 73 ? -24.114 -10.606 36.977 1.00 93.50 73 GLU A C 1
ATOM 586 O O . GLU A 1 73 ? -24.046 -9.609 37.695 1.00 93.50 73 GLU A O 1
ATOM 591 N N . HIS A 1 74 ? -23.794 -10.590 35.680 1.00 93.62 74 HIS A N 1
ATOM 592 C CA . HIS A 1 74 ? -23.362 -9.387 34.975 1.00 93.62 74 HIS A CA 1
ATOM 593 C C . HIS A 1 74 ? -24.384 -8.244 35.104 1.00 93.62 74 HIS A C 1
ATOM 595 O O . HIS A 1 74 ? -24.047 -7.151 35.568 1.00 93.62 74 HIS A O 1
ATOM 601 N N . GLY A 1 75 ? -25.655 -8.515 34.776 1.00 90.81 75 GLY A N 1
ATOM 602 C CA . GLY A 1 75 ? -26.741 -7.531 34.858 1.00 90.81 75 GLY A CA 1
ATOM 603 C C . GLY A 1 75 ? -27.073 -7.069 36.284 1.00 90.81 75 GLY A C 1
ATOM 604 O O . GLY A 1 75 ? -27.677 -6.013 36.477 1.00 90.81 75 GLY A O 1
ATOM 605 N N . GLU A 1 76 ? -26.672 -7.835 37.299 1.00 93.38 76 GLU A N 1
ATOM 606 C CA . GLU A 1 76 ? -26.865 -7.506 38.711 1.00 93.38 76 GLU A CA 1
ATOM 607 C C . GLU A 1 76 ? -25.624 -6.876 39.368 1.00 93.38 76 GLU A C 1
ATOM 609 O O . GLU A 1 76 ? -25.729 -6.414 40.516 1.00 93.38 76 GLU A O 1
ATOM 614 N N . SER A 1 77 ? -24.494 -6.809 38.655 1.00 92.50 77 SER A N 1
ATOM 615 C CA . SER A 1 77 ? -23.223 -6.293 39.164 1.00 92.50 77 SER A CA 1
ATOM 616 C C . SER A 1 77 ? -23.319 -4.824 39.587 1.00 92.50 77 SER A C 1
ATOM 618 O O . SER A 1 77 ? -24.078 -4.017 39.037 1.00 92.50 77 SER A O 1
ATOM 620 N N . ALA A 1 78 ? -22.526 -4.449 40.594 1.00 92.88 78 ALA A N 1
ATOM 621 C CA . ALA A 1 78 ? -22.492 -3.073 41.080 1.00 92.88 78 ALA A CA 1
ATOM 622 C C . ALA A 1 78 ? -21.992 -2.101 39.998 1.00 92.88 78 ALA A C 1
ATOM 624 O O . ALA A 1 78 ? -22.496 -0.983 39.913 1.00 92.88 78 ALA A O 1
ATOM 625 N N . ALA A 1 79 ? -21.036 -2.525 39.165 1.00 90.62 79 ALA A N 1
ATOM 626 C CA . ALA A 1 79 ? -20.516 -1.712 38.070 1.00 90.62 79 ALA A CA 1
ATOM 627 C C . ALA A 1 79 ? -21.575 -1.475 36.986 1.00 90.62 79 ALA A C 1
ATOM 629 O O . ALA A 1 79 ? -21.787 -0.332 36.584 1.00 90.62 79 ALA A O 1
ATOM 630 N N . PHE A 1 80 ? -22.307 -2.515 36.574 1.00 92.12 80 PHE A N 1
ATOM 631 C CA . PHE A 1 80 ? -23.353 -2.370 35.563 1.00 92.12 80 PHE A CA 1
ATOM 632 C C . PHE A 1 80 ? -24.528 -1.517 36.061 1.00 92.12 80 PHE A C 1
ATOM 634 O O . PHE A 1 80 ? -25.007 -0.639 35.345 1.00 92.12 80 PHE A O 1
ATOM 641 N N . LYS A 1 81 ? -24.944 -1.689 37.323 1.00 93.88 81 LYS A N 1
ATOM 642 C CA . LYS A 1 81 ? -25.977 -0.836 37.941 1.00 93.88 81 LYS A CA 1
ATOM 643 C C . LYS A 1 81 ? -25.548 0.629 38.040 1.00 93.88 81 LYS A C 1
ATOM 645 O O . LYS A 1 81 ? -26.378 1.512 37.832 1.00 93.88 81 LYS A O 1
ATOM 650 N N . ARG A 1 82 ? -24.270 0.899 38.339 1.00 93.00 82 ARG A N 1
ATOM 651 C CA . ARG A 1 82 ? -23.714 2.265 38.317 1.00 93.00 82 ARG A CA 1
ATOM 652 C C . ARG A 1 82 ? -23.756 2.850 36.912 1.00 93.00 82 ARG A C 1
ATOM 654 O O . ARG A 1 82 ? -24.339 3.911 36.743 1.00 93.00 82 ARG A O 1
ATOM 661 N N . PHE A 1 83 ? -23.271 2.111 35.915 1.00 94.38 83 PHE A N 1
ATOM 662 C CA . PHE A 1 83 ? -23.357 2.508 34.509 1.00 94.38 83 PHE A CA 1
ATOM 663 C C . PHE A 1 83 ? -24.794 2.871 34.098 1.00 94.38 83 PHE A C 1
ATOM 665 O O . PHE A 1 83 ? -25.029 3.955 33.566 1.00 94.38 83 PHE A O 1
ATOM 672 N N . GLN A 1 84 ? -25.771 2.004 34.391 1.00 92.81 84 GLN A N 1
ATOM 673 C CA . GLN A 1 84 ? -27.180 2.262 34.076 1.00 92.81 84 GLN A CA 1
ATOM 674 C C . GLN A 1 84 ? -27.701 3.534 34.750 1.00 92.81 84 GLN A C 1
ATOM 676 O O . GLN A 1 84 ? -28.387 4.331 34.107 1.00 92.81 84 GLN A O 1
ATOM 681 N N . LYS A 1 85 ? -27.363 3.731 36.029 1.00 94.31 85 LYS A N 1
ATOM 682 C CA . LYS A 1 85 ? -27.747 4.920 36.789 1.00 94.31 85 LYS A CA 1
ATOM 683 C C . LYS A 1 85 ? -27.130 6.185 36.194 1.00 94.31 85 LYS A C 1
ATOM 685 O O . LYS A 1 85 ? -27.854 7.140 35.945 1.00 94.31 85 LYS A O 1
ATOM 690 N N . ASP A 1 86 ? -25.831 6.183 35.909 1.00 94.62 86 ASP A N 1
ATOM 691 C CA . ASP A 1 86 ? -25.121 7.358 35.396 1.00 94.62 86 ASP A CA 1
ATOM 692 C C . ASP A 1 86 ? -25.603 7.752 33.998 1.00 94.62 86 ASP A C 1
ATOM 694 O O . ASP A 1 86 ? -25.714 8.940 33.691 1.00 94.62 86 ASP A O 1
ATOM 698 N N . VAL A 1 87 ? -25.930 6.766 33.161 1.00 94.25 87 VAL A N 1
ATOM 699 C CA . VAL A 1 87 ? -26.535 6.990 31.845 1.00 94.25 87 VAL A CA 1
ATOM 700 C C . VAL A 1 87 ? -27.945 7.577 31.960 1.00 94.25 87 VAL A C 1
ATOM 702 O O . VAL A 1 87 ? -28.294 8.461 31.171 1.00 94.25 87 VAL A O 1
ATOM 705 N N . ALA A 1 88 ? -28.744 7.101 32.920 1.00 93.25 88 ALA A N 1
ATOM 706 C CA . ALA A 1 88 ? -30.110 7.565 33.145 1.00 93.25 88 ALA A CA 1
ATOM 707 C C . ALA A 1 88 ? -30.154 8.978 33.745 1.00 93.25 88 ALA A C 1
ATOM 709 O O . ALA A 1 88 ? -30.812 9.848 33.181 1.00 93.25 88 ALA A O 1
ATOM 710 N N . ASP A 1 89 ? -29.408 9.226 34.824 1.00 95.19 89 ASP A N 1
ATOM 711 C CA . ASP A 1 89 ? -29.373 10.513 35.535 1.00 95.19 89 ASP A CA 1
ATOM 712 C C . ASP A 1 89 ? -28.910 11.664 34.639 1.00 95.19 89 ASP A C 1
ATOM 714 O O . ASP A 1 89 ? -29.334 12.806 34.793 1.00 95.19 89 ASP A O 1
ATOM 718 N N . GLN A 1 90 ? -28.020 11.361 33.696 1.00 95.06 90 GLN A N 1
ATOM 719 C CA . GLN A 1 90 ? -27.474 12.335 32.755 1.00 95.06 90 GLN A CA 1
ATOM 720 C C . GLN A 1 90 ? -28.238 12.356 31.425 1.00 95.06 90 GLN A C 1
ATOM 722 O O . GLN A 1 90 ? -27.828 13.043 30.489 1.00 95.06 90 GLN A O 1
ATOM 727 N N . GLU A 1 91 ? -29.316 11.575 31.328 1.00 95.06 91 GLU A N 1
ATOM 728 C CA . GLU A 1 91 ? -30.168 11.412 30.156 1.00 95.06 91 GLU A CA 1
ATOM 729 C C . GLU A 1 91 ? -29.389 11.217 28.842 1.00 95.06 91 GLU A C 1
ATOM 731 O O . GLU A 1 91 ? -29.681 11.855 27.823 1.00 95.06 91 GLU A O 1
ATOM 736 N N . LEU A 1 92 ? -28.367 10.356 28.846 1.00 94.75 92 LEU A N 1
ATOM 737 C CA . LEU A 1 92 ? -27.404 10.291 27.740 1.00 94.75 92 LEU A CA 1
ATOM 738 C C . LEU A 1 92 ? -27.938 9.594 26.486 1.00 94.75 92 LEU A C 1
ATOM 740 O O . LEU A 1 92 ? -27.322 9.719 25.428 1.00 94.75 92 LEU A O 1
ATOM 744 N N . MET A 1 93 ? -29.060 8.881 26.580 1.00 94.62 93 MET A N 1
ATOM 745 C CA . MET A 1 93 ? -29.558 7.963 25.552 1.00 94.62 93 MET A CA 1
ATOM 746 C C . MET A 1 93 ? -30.880 8.431 24.941 1.00 94.62 93 MET A C 1
ATOM 748 O O . MET A 1 93 ? -31.703 9.047 25.614 1.00 94.62 93 MET A O 1
ATOM 752 N N . LEU A 1 94 ? -31.104 8.101 23.665 1.00 91.88 94 LEU A N 1
ATOM 753 C CA . LEU A 1 94 ? -32.389 8.305 22.977 1.00 91.88 94 LEU A CA 1
ATOM 754 C C . LEU A 1 94 ? -33.476 7.333 23.459 1.00 91.88 94 LEU A C 1
ATOM 756 O O . LEU A 1 94 ? -34.659 7.554 23.228 1.00 91.88 94 LEU A O 1
ATOM 760 N N . GLY A 1 95 ? -33.072 6.242 24.101 1.00 91.56 95 GLY A N 1
ATOM 761 C CA . GLY A 1 95 ? -33.950 5.210 24.623 1.00 91.56 95 GLY A CA 1
ATOM 762 C C . GLY A 1 95 ? -33.143 4.065 25.232 1.00 91.56 95 GLY A C 1
ATOM 763 O O . GLY A 1 95 ? -31.907 4.114 25.229 1.00 91.56 95 GLY A O 1
ATOM 764 N N . PRO A 1 96 ? -33.818 3.030 25.753 1.00 91.56 96 PRO A N 1
ATOM 765 C CA . PRO A 1 96 ? -33.138 1.869 26.310 1.00 91.56 96 PRO A CA 1
ATOM 766 C C . PRO A 1 96 ? -32.306 1.138 25.237 1.00 91.56 96 PRO A C 1
ATOM 768 O O . PRO A 1 96 ? -32.677 1.146 24.056 1.00 91.56 96 PRO A O 1
ATOM 771 N N . PRO A 1 97 ? -31.197 0.477 25.623 1.00 92.06 97 PRO A N 1
ATOM 772 C CA . PRO A 1 97 ? -30.444 -0.383 24.717 1.00 92.06 97 PRO A CA 1
ATOM 773 C C . PRO A 1 97 ? -31.331 -1.479 24.114 1.00 92.06 97 PRO A C 1
ATOM 775 O O . PRO A 1 97 ? -32.175 -2.061 24.794 1.00 92.06 97 PRO A O 1
ATOM 778 N N . THR A 1 98 ? -31.125 -1.787 22.836 1.00 93.31 98 THR A N 1
ATOM 779 C CA . THR A 1 98 ? -31.778 -2.925 22.174 1.00 93.31 98 THR A CA 1
ATOM 780 C C . THR A 1 98 ? -30.896 -4.160 22.310 1.00 93.31 98 THR A C 1
ATOM 782 O O . THR A 1 98 ? -29.720 -4.106 21.964 1.00 93.31 98 THR A O 1
ATOM 785 N N . ILE A 1 99 ? -31.447 -5.269 22.800 1.00 91.56 99 ILE A N 1
ATOM 786 C CA . ILE A 1 99 ? -30.696 -6.501 23.064 1.00 91.56 99 ILE A CA 1
ATOM 787 C C . ILE A 1 99 ? -31.019 -7.547 21.997 1.00 91.56 99 ILE A C 1
ATOM 789 O O . ILE A 1 99 ? -32.172 -7.950 21.843 1.00 91.56 99 ILE A O 1
ATOM 793 N N . HIS A 1 100 ? -29.995 -8.015 21.287 1.00 90.81 100 HIS A N 1
ATOM 794 C CA . HIS A 1 100 ? -30.106 -9.054 20.268 1.00 90.81 100 HIS A CA 1
ATOM 795 C C . HIS A 1 100 ? -29.385 -10.327 20.728 1.00 90.81 100 HIS A C 1
ATOM 797 O O . HIS A 1 100 ? -28.153 -10.372 20.696 1.00 90.81 100 HIS A O 1
ATOM 803 N N . PRO A 1 101 ? -30.108 -11.378 21.154 1.00 87.12 101 PRO A N 1
ATOM 804 C CA . PRO A 1 101 ? -29.490 -12.672 21.401 1.00 87.12 101 PRO A CA 1
ATOM 805 C C . PRO A 1 101 ? -29.022 -13.284 20.074 1.00 87.12 101 PRO A C 1
ATOM 807 O O . PRO A 1 101 ? -29.771 -13.324 19.097 1.00 87.12 101 PRO A O 1
ATOM 810 N N . VAL A 1 102 ? -27.788 -13.781 20.041 1.00 84.62 102 VAL A N 1
ATOM 811 C CA . VAL A 1 102 ? -27.170 -14.384 18.855 1.00 84.62 102 VAL A CA 1
ATOM 812 C C . VAL A 1 102 ? -26.935 -15.869 19.112 1.00 84.62 102 VAL A C 1
ATOM 814 O O . VAL A 1 102 ? -26.408 -16.264 20.152 1.00 84.62 102 VAL A O 1
ATOM 817 N N . MET A 1 103 ? -27.328 -16.718 18.163 1.00 71.75 103 MET A N 1
ATOM 818 C CA . MET A 1 103 ? -26.978 -18.137 18.224 1.00 71.75 103 MET A CA 1
ATOM 819 C C . MET A 1 103 ? -25.533 -18.330 17.743 1.00 71.75 103 MET A C 1
ATOM 821 O O . MET A 1 103 ? -25.202 -17.830 16.667 1.00 71.75 103 MET A O 1
ATOM 825 N N . PRO A 1 104 ? -24.674 -19.054 18.486 1.00 61.25 104 PRO A N 1
ATOM 826 C CA . PRO A 1 104 ? -23.319 -19.336 18.028 1.00 61.25 104 PRO A CA 1
ATOM 827 C C . PRO A 1 104 ? -23.360 -20.167 16.743 1.00 61.25 104 PRO A C 1
ATOM 829 O O . PRO A 1 104 ? -24.132 -21.128 16.624 1.00 61.25 104 PRO A O 1
ATOM 832 N N . SER A 1 105 ? -22.519 -19.804 15.775 1.00 49.91 105 SER A N 1
ATOM 833 C CA . SER A 1 105 ? -22.428 -20.543 14.517 1.00 49.91 105 SER A CA 1
ATOM 834 C C . SER A 1 105 ? -21.826 -21.941 14.756 1.00 49.91 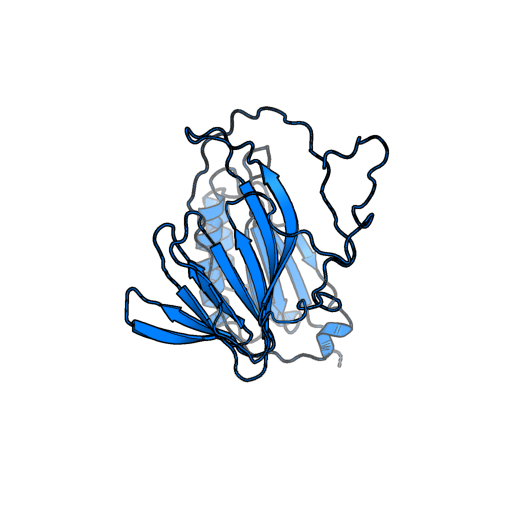105 SER A C 1
ATOM 836 O O . SER A 1 105 ? -20.983 -22.117 15.643 1.00 49.91 105 SER A O 1
ATOM 838 N N . PRO A 1 106 ? -22.189 -22.972 13.967 1.00 52.28 106 PRO A N 1
ATOM 839 C CA . PRO A 1 106 ? -21.601 -24.307 14.105 1.00 52.28 106 PRO A CA 1
ATOM 840 C C . PRO A 1 106 ? -20.067 -24.329 13.995 1.00 52.28 106 PRO A C 1
ATOM 842 O O . PRO A 1 106 ? -19.435 -25.201 14.595 1.00 52.28 106 PRO A O 1
ATOM 845 N N . SER A 1 107 ? -19.485 -23.370 13.266 1.00 49.75 107 SER A N 1
ATOM 846 C CA . SER A 1 107 ? -18.048 -23.196 13.021 1.00 49.75 107 SER A CA 1
ATOM 847 C C . SER A 1 107 ? -17.251 -22.673 14.221 1.00 49.75 107 SER A C 1
ATOM 849 O O . SER A 1 107 ? -16.059 -22.954 14.318 1.00 49.75 107 SER A O 1
ATOM 851 N N . GLU A 1 108 ? -17.878 -21.973 15.169 1.00 48.62 108 GLU A N 1
ATOM 852 C CA . GLU A 1 108 ? -17.177 -21.397 16.331 1.00 48.62 108 GLU A CA 1
ATOM 853 C C . GLU A 1 108 ? -16.870 -22.425 17.434 1.00 48.62 108 GLU A C 1
ATOM 855 O O . GLU A 1 108 ? -16.070 -22.162 18.328 1.00 48.62 108 GLU A O 1
ATOM 860 N N . ARG A 1 109 ? -17.417 -23.647 17.347 1.00 48.31 109 ARG A N 1
ATOM 861 C CA . ARG A 1 109 ? -17.193 -24.725 18.332 1.00 48.31 109 ARG A CA 1
ATOM 862 C C . ARG A 1 109 ? -15.777 -25.324 18.342 1.00 48.31 109 ARG A C 1
ATOM 864 O O . ARG A 1 109 ? -15.530 -26.234 19.132 1.00 48.31 109 ARG A O 1
ATOM 871 N N . ARG A 1 110 ? -14.854 -24.879 17.478 1.00 39.59 110 ARG A N 1
ATOM 872 C CA . ARG A 1 110 ? -13.543 -25.537 17.284 1.00 39.59 110 ARG A CA 1
ATOM 873 C C . ARG A 1 110 ? -12.294 -24.680 17.473 1.00 39.59 110 ARG A C 1
ATOM 875 O O . ARG A 1 110 ? -11.205 -25.209 17.284 1.00 39.59 110 ARG A O 1
ATOM 882 N N . ILE A 1 111 ? -12.392 -23.417 17.878 1.00 36.88 111 ILE A N 1
ATOM 883 C CA . ILE A 1 111 ? -11.199 -22.562 17.954 1.00 36.88 111 ILE A CA 1
ATOM 884 C C . ILE A 1 111 ? -11.092 -21.922 19.339 1.00 36.88 111 ILE A C 1
ATOM 886 O O . ILE A 1 111 ? -11.693 -20.893 19.631 1.00 36.88 111 ILE A O 1
ATOM 890 N N . GLY A 1 112 ? -10.305 -22.560 20.209 1.00 40.19 112 GLY A N 1
ATOM 891 C CA . GLY A 1 112 ? -9.820 -21.953 21.443 1.00 40.19 112 GLY A CA 1
ATOM 892 C C . GLY A 1 112 ? -8.672 -21.000 21.126 1.00 40.19 112 GLY A C 1
ATOM 893 O O . GLY A 1 112 ? -7.524 -21.429 21.063 1.00 40.19 112 GLY A O 1
ATOM 894 N N . VAL A 1 113 ? -8.972 -19.717 20.925 1.00 35.31 113 VAL A N 1
ATOM 895 C CA . VAL A 1 113 ? -7.951 -18.665 20.816 1.00 35.31 113 VAL A CA 1
ATOM 896 C C . VAL A 1 113 ? -7.856 -17.932 22.149 1.00 35.31 113 VAL A C 1
ATOM 898 O O . VAL A 1 113 ? -8.819 -17.344 22.635 1.00 35.31 113 VAL A O 1
ATOM 901 N N . LYS A 1 114 ? -6.670 -18.002 22.763 1.00 33.72 114 LYS A N 1
ATOM 902 C CA . LYS A 1 114 ? -6.284 -17.172 23.906 1.00 33.72 114 LYS A CA 1
ATOM 903 C C . LYS A 1 114 ? -5.953 -15.751 23.426 1.00 33.72 114 LYS A C 1
ATOM 905 O O . LYS A 1 114 ? -5.159 -15.586 22.510 1.00 33.72 114 LYS A O 1
ATOM 910 N N . ARG A 1 115 ? -6.570 -14.781 24.114 1.00 38.81 115 ARG A N 1
ATOM 911 C CA . ARG A 1 115 ? -6.263 -13.346 24.312 1.00 38.81 115 ARG A CA 1
ATOM 912 C C . ARG A 1 115 ? -5.122 -12.710 23.489 1.00 38.81 115 ARG A C 1
ATOM 914 O O . ARG A 1 115 ? -3.959 -13.036 23.694 1.00 38.81 115 ARG A O 1
ATOM 921 N N . SER A 1 116 ? -5.446 -11.602 22.816 1.00 30.48 116 SER A N 1
ATOM 922 C CA . SER A 1 116 ? -4.741 -10.327 23.019 1.00 30.48 116 SER A CA 1
ATOM 923 C C . SER A 1 116 ? -5.766 -9.183 23.049 1.00 30.48 116 SER A C 1
ATOM 925 O O . SER A 1 116 ? -6.669 -9.113 22.220 1.00 30.48 116 SER A O 1
ATOM 927 N N . LEU A 1 117 ? -5.682 -8.337 24.077 1.00 42.56 117 LEU A N 1
ATOM 928 C CA . LEU A 1 117 ? -6.442 -7.095 24.202 1.00 42.56 117 LEU A CA 1
ATOM 929 C C . LEU A 1 117 ? -5.556 -5.990 23.640 1.00 42.56 117 LEU A C 1
ATOM 931 O O . LEU A 1 117 ? -4.535 -5.677 24.256 1.00 42.56 117 LEU A O 1
ATOM 935 N N . GLN A 1 118 ? -5.900 -5.398 22.490 1.00 34.88 118 GLN A N 1
ATOM 936 C CA . GLN A 1 118 ? -5.233 -4.160 22.094 1.00 34.88 118 GLN A CA 1
ATOM 937 C C . GLN A 1 118 ? -6.035 -3.224 21.173 1.00 34.88 118 GLN A C 1
ATOM 939 O O . GLN A 1 118 ? -6.450 -3.594 20.081 1.00 34.88 118 GLN A O 1
ATOM 944 N N . LYS A 1 119 ? -6.069 -1.965 21.643 1.00 33.25 119 LYS A N 1
ATOM 945 C CA . LYS A 1 119 ? -6.200 -0.658 20.968 1.00 33.25 119 LYS A CA 1
ATOM 946 C C . LYS A 1 119 ? -7.570 -0.229 20.428 1.00 33.25 119 LYS A C 1
ATOM 948 O O . LYS A 1 119 ? -7.943 -0.488 19.291 1.00 33.25 119 LYS A O 1
ATOM 953 N N . VAL A 1 120 ? -8.213 0.617 21.237 1.00 38.69 120 VAL A N 1
ATOM 954 C CA . VAL A 1 120 ? -9.119 1.682 20.788 1.00 38.69 120 VAL A CA 1
ATOM 955 C C . VAL A 1 120 ? -8.332 2.614 19.860 1.00 38.69 120 VAL A C 1
ATOM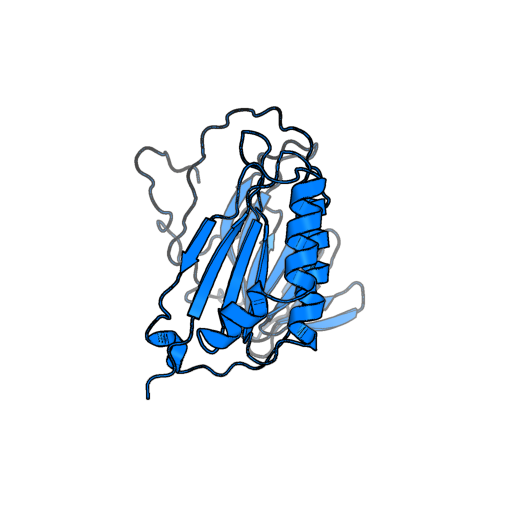 957 O O . VAL A 1 120 ? -7.293 3.146 20.252 1.00 38.69 120 VAL A O 1
ATOM 960 N N . HIS A 1 121 ? -8.801 2.774 18.625 1.00 35.44 121 HIS A N 1
ATOM 961 C CA . HIS A 1 121 ? -8.303 3.790 17.704 1.00 35.44 121 HIS A CA 1
ATOM 962 C C . HIS A 1 121 ? -8.890 5.140 18.133 1.00 35.44 121 HIS A C 1
ATOM 964 O O . HIS A 1 121 ? -10.107 5.312 18.124 1.00 35.44 121 HIS A O 1
ATOM 970 N N . ASP A 1 122 ? -8.037 6.081 18.532 1.00 36.19 122 ASP A N 1
ATOM 971 C CA . ASP A 1 122 ? -8.422 7.483 18.680 1.00 36.19 122 ASP A CA 1
ATOM 972 C C . ASP A 1 122 ? -8.530 8.089 17.275 1.00 36.19 122 ASP A C 1
ATOM 974 O O . ASP A 1 122 ? -7.529 8.310 16.592 1.00 36.19 122 ASP A O 1
ATOM 978 N N . SER A 1 123 ? -9.761 8.281 16.805 1.00 40.72 123 SER A N 1
ATOM 979 C CA . SER A 1 123 ? -10.057 8.941 15.535 1.00 40.72 123 SER A CA 1
ATOM 980 C C . SER A 1 123 ? -10.548 10.370 15.767 1.00 40.72 123 SER A C 1
ATOM 982 O O . SER A 1 123 ? -11.586 10.776 15.248 1.00 40.72 123 SER A O 1
ATOM 984 N N . THR A 1 124 ? -9.809 11.166 16.537 1.00 34.72 124 THR A N 1
ATOM 985 C CA . THR A 1 124 ? -9.999 12.622 16.596 1.00 34.72 124 THR A CA 1
ATOM 986 C C . THR A 1 124 ? -9.315 13.315 15.410 1.00 34.72 124 THR A C 1
ATOM 988 O O . THR A 1 124 ? -8.392 14.110 15.546 1.00 34.72 124 THR A O 1
ATOM 991 N N . ARG A 1 125 ? -9.810 13.057 14.193 1.00 36.19 125 ARG A N 1
ATOM 992 C CA . ARG A 1 125 ? -9.660 14.001 13.073 1.00 36.19 125 ARG A CA 1
ATOM 993 C C . ARG A 1 125 ? -11.048 14.416 12.614 1.00 36.19 125 ARG A C 1
ATOM 995 O O . ARG A 1 125 ? -11.734 13.667 11.926 1.00 36.19 125 ARG A O 1
ATOM 1002 N N . ARG A 1 126 ? -11.463 15.620 13.016 1.00 38.94 126 ARG A N 1
ATOM 1003 C CA . ARG A 1 126 ? -12.587 16.313 12.379 1.00 38.94 126 ARG A CA 1
ATOM 1004 C C . ARG A 1 126 ? -12.146 16.662 10.963 1.00 38.94 126 ARG A C 1
ATOM 1006 O O . ARG A 1 126 ? -11.280 17.514 10.786 1.00 38.94 126 ARG A O 1
ATOM 1013 N N . PHE A 1 127 ? -12.707 15.975 9.977 1.00 40.31 127 PHE A N 1
ATOM 1014 C CA . PHE A 1 127 ? -12.628 16.424 8.595 1.00 40.31 127 PHE A CA 1
ATOM 1015 C C . PHE A 1 127 ? -13.531 17.661 8.452 1.00 40.31 127 PHE A C 1
ATOM 1017 O O . PHE A 1 127 ? -14.631 17.653 9.011 1.00 40.31 127 PHE A O 1
ATOM 1024 N N . PRO A 1 128 ? -13.072 18.741 7.798 1.00 39.47 128 PRO A N 1
ATOM 1025 C CA . PRO A 1 128 ? -13.911 19.907 7.544 1.00 39.47 128 PRO A CA 1
ATOM 1026 C C . PRO A 1 128 ? -15.116 19.521 6.675 1.00 39.47 128 PRO A C 1
ATOM 1028 O O . PRO A 1 128 ? -15.012 18.621 5.843 1.00 39.47 128 PRO A O 1
ATOM 1031 N N . ASP A 1 129 ? -16.249 20.199 6.890 1.00 42.44 129 ASP A N 1
ATOM 1032 C CA . ASP A 1 129 ? -17.484 20.020 6.120 1.00 42.44 129 ASP A CA 1
ATOM 1033 C C . ASP A 1 129 ? -17.198 20.140 4.614 1.00 42.44 129 ASP A C 1
ATOM 1035 O O . ASP A 1 129 ? -16.857 21.210 4.103 1.00 42.44 129 ASP A O 1
ATOM 1039 N N . GLU A 1 130 ? -17.330 19.025 3.894 1.00 51.44 130 GLU A N 1
ATOM 1040 C CA . GLU A 1 130 ? -17.241 18.999 2.438 1.00 51.44 130 GLU A CA 1
ATOM 1041 C C . GLU A 1 130 ? -18.449 19.731 1.847 1.00 51.44 130 GLU A C 1
ATOM 1043 O O . GLU A 1 130 ? -19.576 19.225 1.842 1.00 51.44 130 GLU A O 1
ATOM 1048 N N . ASN A 1 131 ? -18.185 20.899 1.257 1.00 44.97 131 ASN A N 1
ATOM 1049 C CA . ASN A 1 131 ? -18.974 21.434 0.153 1.00 44.97 131 ASN A CA 1
ATOM 1050 C C . ASN A 1 131 ? -19.067 20.337 -0.920 1.00 44.97 131 ASN A C 1
ATOM 1052 O O . ASN A 1 131 ? -18.152 20.147 -1.723 1.00 44.97 131 ASN A O 1
ATOM 1056 N N . THR A 1 132 ? -20.138 19.544 -0.884 1.00 52.59 132 THR A N 1
ATOM 1057 C CA . THR A 1 132 ? -20.227 18.311 -1.664 1.00 52.59 132 THR A CA 1
ATOM 1058 C C . THR A 1 132 ? -20.551 18.667 -3.109 1.00 52.59 132 THR A C 1
ATOM 1060 O O . THR A 1 132 ? -21.714 18.752 -3.514 1.00 52.59 132 THR A O 1
ATOM 1063 N N . VAL A 1 133 ? -19.513 18.870 -3.918 1.00 54.06 133 VAL A N 1
ATOM 1064 C CA . VAL A 1 133 ? -19.645 18.755 -5.368 1.00 54.06 133 VAL A CA 1
ATOM 1065 C C . VAL A 1 133 ? -20.116 17.325 -5.621 1.00 54.06 133 VAL A C 1
ATOM 1067 O O . VAL A 1 133 ? -19.375 16.371 -5.396 1.00 54.06 133 VAL A O 1
ATOM 1070 N N . LYS A 1 134 ? -21.380 17.153 -6.026 1.00 55.12 134 LYS A N 1
ATOM 1071 C CA . LYS A 1 134 ? -21.921 15.848 -6.426 1.00 55.12 134 LYS A CA 1
ATOM 1072 C C . LYS A 1 134 ? -21.228 15.409 -7.715 1.00 55.12 134 LYS A C 1
ATOM 1074 O O . LYS A 1 134 ? -21.750 15.613 -8.807 1.00 55.12 134 LYS A O 1
ATOM 1079 N N . MET A 1 135 ? -20.037 14.838 -7.591 1.00 67.31 135 MET A N 1
ATOM 1080 C CA . MET A 1 135 ? -19.359 14.203 -8.709 1.00 67.31 135 MET A CA 1
ATOM 1081 C C . MET A 1 135 ? -20.081 12.899 -9.038 1.00 67.31 135 MET A C 1
ATOM 1083 O O . MET A 1 135 ? -20.358 12.085 -8.154 1.00 67.31 135 MET A O 1
ATOM 1087 N N . ALA A 1 136 ? -20.413 12.710 -10.314 1.00 79.38 136 ALA A N 1
ATOM 1088 C CA . ALA A 1 136 ? -20.891 11.421 -10.785 1.00 79.38 136 ALA A CA 1
ATOM 1089 C C . ALA A 1 136 ? -19.782 10.370 -10.581 1.00 79.38 136 ALA A C 1
ATOM 1091 O O . ALA A 1 136 ? -18.607 10.685 -10.790 1.00 79.38 136 ALA A O 1
ATOM 1092 N N . PRO A 1 137 ? -20.123 9.136 -10.173 1.00 79.44 137 PRO A N 1
ATOM 1093 C CA . PRO A 1 137 ? -19.132 8.081 -10.031 1.00 79.44 137 PRO A CA 1
ATOM 1094 C C . PRO A 1 137 ? -18.455 7.804 -11.379 1.00 79.44 137 PRO A C 1
ATOM 1096 O O . PRO A 1 137 ? -19.122 7.680 -12.407 1.00 79.44 137 PRO A O 1
ATOM 1099 N N . VAL A 1 138 ? -17.127 7.701 -11.364 1.00 80.25 138 VAL A N 1
ATOM 1100 C CA . VAL A 1 138 ? -16.319 7.332 -12.534 1.00 80.25 138 VAL A CA 1
ATOM 1101 C C . VAL A 1 138 ? -16.149 5.805 -12.556 1.00 80.25 138 VAL A C 1
ATOM 1103 O O . VAL A 1 138 ? -15.920 5.219 -11.494 1.00 80.25 138 VAL A O 1
ATOM 1106 N N . PRO A 1 139 ? -16.267 5.133 -13.719 1.00 83.94 139 PRO A N 1
ATOM 1107 C CA . PRO A 1 139 ? -16.050 3.690 -13.822 1.00 83.94 139 PRO A CA 1
ATOM 1108 C C . PRO A 1 139 ? -14.663 3.248 -13.339 1.00 83.94 139 PRO A C 1
ATOM 1110 O O . PRO A 1 139 ? -13.673 3.956 -13.521 1.00 83.94 139 PRO A O 1
ATOM 1113 N N . LEU A 1 140 ? -14.589 2.044 -12.765 1.00 86.25 140 LEU A N 1
ATOM 1114 C CA . LEU A 1 140 ? -13.323 1.416 -12.390 1.00 86.25 140 LEU A CA 1
ATOM 1115 C C . LEU A 1 140 ? -12.574 0.920 -13.631 1.00 86.25 140 LEU A C 1
ATOM 1117 O O . LEU A 1 140 ? -13.176 0.345 -14.538 1.00 86.25 140 LEU A O 1
ATOM 1121 N N . THR A 1 141 ? -11.249 1.042 -13.616 1.00 86.38 141 THR A N 1
ATOM 1122 C CA . THR A 1 141 ? -10.378 0.359 -14.579 1.00 86.38 141 THR A CA 1
ATOM 1123 C C . THR A 1 141 ? -9.962 -0.992 -14.008 1.00 86.38 141 THR A C 1
ATOM 1125 O O . THR A 1 141 ? -9.234 -1.051 -13.019 1.00 86.38 141 THR A O 1
ATOM 1128 N N . ILE A 1 142 ? -10.403 -2.084 -14.637 1.00 88.12 142 ILE A N 1
ATOM 1129 C CA . ILE A 1 142 ? -10.024 -3.453 -14.262 1.00 88.12 142 ILE A CA 1
ATOM 1130 C C . ILE A 1 142 ? -9.200 -4.070 -15.393 1.00 88.12 142 ILE A C 1
ATOM 1132 O O . ILE A 1 142 ? -9.661 -4.156 -16.531 1.00 88.12 142 ILE A O 1
ATOM 1136 N N . ILE A 1 143 ? -7.983 -4.527 -15.084 1.00 86.81 143 ILE A N 1
ATOM 1137 C CA . ILE A 1 143 ? -7.101 -5.216 -16.038 1.00 86.81 143 ILE A CA 1
ATOM 1138 C C . ILE A 1 143 ? -6.962 -6.670 -15.602 1.00 86.81 143 ILE A C 1
ATOM 1140 O O . ILE A 1 143 ? -6.326 -6.985 -14.595 1.00 86.81 143 ILE A O 1
ATOM 1144 N N . LYS A 1 144 ? -7.581 -7.576 -16.361 1.00 86.19 144 LYS A N 1
ATOM 1145 C CA . LYS A 1 144 ? -7.582 -9.003 -16.025 1.00 86.19 144 LYS A CA 1
ATOM 1146 C C . LYS A 1 144 ? -6.255 -9.643 -16.418 1.00 86.19 144 LYS A C 1
ATOM 1148 O O . LYS A 1 144 ? -5.808 -9.519 -17.553 1.00 86.19 144 LYS A O 1
ATOM 1153 N N . GLY A 1 145 ? -5.655 -10.388 -15.493 1.00 82.31 145 GLY A N 1
ATOM 1154 C CA . GLY A 1 145 ? -4.441 -11.149 -15.781 1.00 82.31 145 GLY A CA 1
ATOM 1155 C C . GLY A 1 145 ? -3.182 -10.297 -15.940 1.00 82.31 145 GLY A C 1
ATOM 1156 O O . GLY A 1 145 ? -2.258 -10.755 -16.599 1.00 82.31 145 GLY A O 1
ATOM 1157 N N . ALA A 1 146 ? -3.111 -9.119 -15.304 1.00 84.50 146 ALA A N 1
ATOM 1158 C CA . ALA A 1 146 ? -1.894 -8.304 -15.157 1.00 84.50 146 ALA A CA 1
ATOM 1159 C C . ALA A 1 146 ? -0.755 -9.008 -14.387 1.00 84.50 146 ALA A C 1
ATOM 1161 O O . ALA A 1 146 ? 0.082 -8.353 -13.797 1.00 84.50 146 ALA A O 1
ATOM 1162 N N . GLY A 1 147 ? -0.741 -10.338 -14.303 1.00 83.50 147 GLY A N 1
ATOM 1163 C CA . GLY A 1 147 ? 0.201 -11.086 -13.485 1.00 83.50 147 GLY A CA 1
ATOM 1164 C C . GLY A 1 147 ? 1.601 -11.159 -14.092 1.00 83.50 147 GLY A C 1
ATOM 1165 O O . GLY A 1 147 ? 1.783 -11.196 -15.304 1.00 83.50 147 GLY A O 1
ATOM 1166 N N . GLN A 1 148 ? 2.592 -11.314 -13.219 1.00 82.81 148 GLN A N 1
ATOM 1167 C CA . GLN A 1 148 ? 4.017 -11.418 -13.557 1.00 82.81 148 GLN A CA 1
ATOM 1168 C C . GLN A 1 148 ? 4.432 -12.638 -14.409 1.00 82.81 148 GLN A C 1
ATOM 1170 O O . GLN A 1 148 ? 5.574 -12.720 -14.856 1.00 82.81 148 GLN A O 1
ATOM 1175 N N . GLN A 1 149 ? 3.545 -13.620 -14.605 1.00 77.94 149 GLN A N 1
ATOM 1176 C CA . GLN A 1 149 ? 3.888 -14.978 -15.060 1.00 77.94 149 GLN A CA 1
ATOM 1177 C C . GLN A 1 149 ? 4.426 -15.052 -16.506 1.00 77.94 149 GLN A C 1
ATOM 1179 O O . GLN A 1 149 ? 4.989 -16.074 -16.892 1.00 77.94 149 GLN A O 1
ATOM 1184 N N . HIS A 1 150 ? 4.299 -13.979 -17.296 1.00 72.38 150 HIS A N 1
ATOM 1185 C CA . HIS A 1 150 ? 4.627 -13.967 -18.729 1.00 72.38 150 HIS A CA 1
ATOM 1186 C C . HIS A 1 150 ? 5.361 -12.696 -19.181 1.00 72.38 150 HIS A C 1
ATOM 1188 O O . HIS A 1 150 ? 5.113 -12.195 -20.275 1.00 72.38 150 HIS A O 1
ATOM 1194 N N . ILE A 1 151 ? 6.239 -12.142 -18.344 1.00 87.00 151 ILE A N 1
ATOM 1195 C CA . ILE A 1 151 ? 7.056 -10.976 -18.713 1.00 87.00 151 ILE A CA 1
ATOM 1196 C C . ILE A 1 151 ? 8.417 -11.470 -19.228 1.00 87.00 151 ILE A C 1
ATOM 1198 O O . ILE A 1 151 ? 9.263 -11.799 -18.395 1.00 87.00 151 ILE A O 1
ATOM 1202 N N . PRO A 1 152 ? 8.655 -11.593 -20.548 1.00 87.25 152 PRO A N 1
ATOM 1203 C CA . PRO A 1 152 ? 9.949 -12.027 -21.072 1.00 87.25 152 PRO A CA 1
ATOM 1204 C C . PRO A 1 152 ? 11.006 -10.940 -20.859 1.00 87.25 152 PRO A C 1
ATOM 1206 O O . PRO A 1 152 ? 10.724 -9.762 -21.060 1.00 87.25 152 PRO A O 1
ATOM 1209 N N . ILE A 1 153 ? 12.220 -11.334 -20.474 1.00 88.31 153 ILE A N 1
ATOM 1210 C CA . ILE A 1 153 ? 13.377 -10.434 -20.518 1.00 88.31 153 ILE A CA 1
ATOM 1211 C C . ILE A 1 153 ? 13.950 -10.526 -21.943 1.00 88.31 153 ILE A C 1
ATOM 1213 O O . ILE A 1 153 ? 14.188 -11.650 -22.388 1.00 88.31 153 ILE A O 1
ATOM 1217 N N . PRO A 1 154 ? 14.111 -9.406 -22.674 1.00 86.44 154 PRO A N 1
ATOM 1218 C CA . PRO A 1 154 ? 14.678 -9.409 -24.021 1.00 86.44 154 PRO A CA 1
ATOM 1219 C C . PRO A 1 154 ? 16.094 -9.991 -24.062 1.00 86.44 154 PRO A C 1
ATOM 1221 O O . PRO A 1 154 ? 16.837 -9.903 -23.083 1.00 86.44 154 PRO A O 1
ATOM 1224 N N . ASP A 1 155 ? 16.484 -10.546 -25.209 1.00 86.44 155 ASP A N 1
ATOM 1225 C CA . ASP A 1 155 ? 17.834 -11.074 -25.405 1.00 86.44 155 ASP A CA 1
ATOM 1226 C C . ASP A 1 155 ? 18.891 -9.988 -25.167 1.00 86.44 155 ASP A C 1
ATOM 1228 O O . ASP A 1 155 ? 18.770 -8.860 -25.643 1.00 86.44 155 ASP A O 1
ATOM 1232 N N . GLY A 1 156 ? 19.941 -10.336 -24.421 1.00 84.81 156 GLY A N 1
ATOM 1233 C CA . GLY A 1 156 ? 21.018 -9.408 -24.059 1.00 84.81 156 GLY A CA 1
ATOM 1234 C C . GLY A 1 156 ? 20.711 -8.491 -22.869 1.00 84.81 156 GLY A C 1
ATOM 1235 O O . GLY A 1 156 ? 21.623 -7.826 -22.383 1.00 84.81 156 GLY A O 1
ATOM 1236 N N . GLU A 1 157 ? 19.481 -8.494 -22.351 1.00 89.62 157 GLU A N 1
ATOM 1237 C CA . GLU A 1 157 ? 19.097 -7.733 -21.161 1.00 89.62 157 GLU A CA 1
ATOM 1238 C C . GLU A 1 157 ? 19.078 -8.616 -19.901 1.00 89.62 157 GLU A C 1
ATOM 1240 O O . GLU A 1 157 ? 18.814 -9.823 -19.931 1.00 89.62 157 GLU A O 1
ATOM 1245 N N . SER A 1 158 ? 19.334 -8.003 -18.745 1.00 93.38 158 SER A N 1
ATOM 1246 C CA . SER A 1 158 ? 19.182 -8.650 -17.433 1.00 93.38 158 SER A CA 1
ATOM 1247 C C . SER A 1 158 ? 17.863 -8.297 -16.753 1.00 93.38 158 SER A C 1
ATOM 1249 O O . SER A 1 158 ? 17.491 -8.940 -15.776 1.00 93.38 158 SER A O 1
ATOM 1251 N N . ALA A 1 159 ? 17.141 -7.291 -17.248 1.00 94.38 159 ALA A N 1
ATOM 1252 C CA . ALA A 1 159 ? 15.935 -6.787 -16.613 1.00 94.38 159 ALA A CA 1
ATOM 1253 C C . ALA A 1 159 ? 14.972 -6.117 -17.594 1.00 94.38 159 ALA A C 1
ATOM 1255 O O . ALA A 1 159 ? 15.363 -5.620 -18.646 1.00 94.38 159 ALA A O 1
ATOM 1256 N N . ILE A 1 160 ? 13.702 -6.046 -17.201 1.00 93.31 160 ILE A N 1
ATOM 1257 C CA . ILE A 1 160 ? 12.644 -5.358 -17.942 1.00 93.31 160 ILE A CA 1
ATOM 1258 C C . ILE A 1 160 ? 11.619 -4.748 -16.979 1.00 93.31 160 ILE A C 1
ATOM 1260 O O . ILE A 1 160 ? 11.328 -5.308 -15.919 1.00 93.31 160 ILE A O 1
ATOM 1264 N N . VAL A 1 161 ? 11.046 -3.607 -17.367 1.00 94.69 161 VAL A N 1
ATOM 1265 C CA . VAL A 1 161 ? 9.798 -3.083 -16.792 1.00 94.69 161 VAL A CA 1
ATOM 1266 C C . VAL A 1 161 ? 8.629 -3.402 -17.718 1.00 94.69 161 VAL A C 1
ATOM 1268 O O . VAL A 1 161 ? 8.761 -3.306 -18.936 1.00 94.69 161 VAL A O 1
ATOM 1271 N N . ALA A 1 162 ? 7.495 -3.775 -17.139 1.00 94.50 162 ALA A N 1
ATOM 1272 C CA . ALA A 1 162 ? 6.261 -4.089 -17.840 1.00 94.50 162 ALA A CA 1
ATOM 1273 C C . ALA A 1 162 ? 5.126 -3.230 -17.267 1.00 94.50 162 ALA A C 1
ATOM 1275 O O . ALA A 1 162 ? 4.439 -3.636 -16.325 1.00 94.50 162 ALA A O 1
ATOM 1276 N N . ASP A 1 163 ? 4.966 -2.026 -17.817 1.00 94.56 163 ASP A N 1
ATOM 1277 C CA . ASP A 1 163 ? 3.917 -1.073 -17.452 1.00 94.56 163 ASP A CA 1
ATOM 1278 C C . ASP A 1 163 ? 2.554 -1.613 -17.895 1.00 94.56 163 ASP A C 1
ATOM 1280 O O . ASP A 1 163 ? 2.362 -1.932 -19.072 1.00 94.56 163 ASP A O 1
ATOM 1284 N N . PHE A 1 164 ? 1.590 -1.705 -16.981 1.00 91.38 164 PHE A N 1
ATOM 1285 C CA . PHE A 1 164 ? 0.253 -2.203 -17.317 1.00 91.38 164 PHE A CA 1
ATOM 1286 C C . PHE A 1 164 ? -0.867 -1.190 -17.120 1.00 91.38 164 PHE A C 1
ATOM 1288 O O . PHE A 1 164 ? -1.929 -1.352 -17.713 1.00 91.38 164 PHE A O 1
ATOM 1295 N N . HIS A 1 165 ? -0.662 -0.156 -16.309 1.00 91.94 165 HIS A N 1
ATOM 1296 C CA . HIS A 1 165 ? -1.649 0.900 -16.129 1.00 91.94 165 HIS A CA 1
ATOM 1297 C C . HIS A 1 165 ? -0.955 2.230 -15.895 1.00 91.94 165 HIS A C 1
ATOM 1299 O O . HIS A 1 165 ? 0.031 2.286 -15.167 1.00 91.94 165 HIS A O 1
ATOM 1305 N N . SER A 1 166 ? -1.481 3.287 -16.500 1.00 92.38 166 SER A N 1
ATOM 1306 C CA . SER A 1 166 ? -1.050 4.655 -16.271 1.00 92.38 166 SER A CA 1
ATOM 1307 C C . SER A 1 166 ? -2.273 5.554 -16.231 1.00 92.38 166 SER A C 1
ATOM 1309 O O . SER A 1 166 ? -3.213 5.360 -17.003 1.00 92.38 166 SER A O 1
ATOM 1311 N N . ILE A 1 167 ? -2.258 6.529 -15.332 1.00 90.25 167 ILE A N 1
ATOM 1312 C CA . ILE A 1 167 ? -3.181 7.658 -15.354 1.00 90.25 167 ILE A CA 1
ATOM 1313 C C . ILE A 1 167 ? -2.376 8.945 -15.331 1.00 90.25 167 ILE A C 1
ATOM 1315 O O . ILE A 1 167 ? -1.337 9.018 -14.679 1.00 90.25 167 ILE A O 1
ATOM 1319 N N . GLN A 1 168 ? -2.890 9.979 -15.984 1.00 88.12 168 GLN A N 1
ATOM 1320 C CA . GLN A 1 168 ? -2.516 11.342 -15.649 1.00 88.12 168 GLN A CA 1
ATOM 1321 C C . GLN A 1 168 ? -3.435 11.806 -14.517 1.00 88.12 168 GLN A C 1
ATOM 1323 O O . GLN A 1 168 ? -4.660 11.688 -14.624 1.00 88.12 168 GLN A O 1
ATOM 1328 N N . THR A 1 169 ? -2.857 12.290 -13.421 1.00 80.31 169 THR A N 1
ATOM 1329 C CA . THR A 1 169 ? -3.634 12.752 -12.273 1.00 80.31 169 THR A CA 1
ATOM 1330 C C . THR A 1 169 ? -4.566 13.894 -12.669 1.00 80.31 169 THR A C 1
ATOM 1332 O O . THR A 1 169 ? -4.219 14.760 -13.475 1.00 80.31 169 THR A O 1
ATOM 1335 N N . GLN A 1 170 ? -5.761 13.886 -12.084 1.00 70.56 170 GLN A N 1
ATOM 1336 C CA . GLN A 1 170 ? -6.719 14.989 -12.170 1.00 70.56 170 GLN A CA 1
ATOM 1337 C C . GLN A 1 170 ? -6.654 15.891 -10.931 1.00 70.56 170 GLN A C 1
ATOM 1339 O O . GLN A 1 170 ? -7.395 16.870 -10.852 1.00 70.56 170 GLN A O 1
ATOM 1344 N N . THR A 1 171 ? -5.782 15.573 -9.966 1.00 68.88 171 THR A N 1
ATOM 1345 C CA . THR A 1 171 ? -5.527 16.419 -8.800 1.00 68.88 171 THR A CA 1
ATOM 1346 C C . THR A 1 171 ? -4.946 17.746 -9.276 1.00 68.88 171 THR A C 1
ATOM 1348 O O . THR A 1 171 ? -3.850 17.793 -9.830 1.00 68.88 171 THR A O 1
ATOM 1351 N N . GLN A 1 172 ? -5.705 18.825 -9.096 1.00 57.91 172 GLN A N 1
ATOM 1352 C CA . GLN A 1 172 ? -5.302 20.169 -9.496 1.00 57.91 172 GLN A CA 1
ATOM 1353 C C . GLN A 1 172 ? -4.410 20.786 -8.416 1.00 57.91 172 GLN A C 1
ATOM 1355 O O . GLN A 1 172 ? -4.865 21.590 -7.612 1.00 57.91 172 GLN A O 1
ATOM 1360 N N . GLU A 1 173 ? -3.133 20.418 -8.401 1.00 58.50 173 GLU A N 1
ATOM 1361 C CA . GLU A 1 173 ? -2.128 21.098 -7.582 1.00 58.50 173 GLU A CA 1
ATOM 1362 C C . GLU A 1 173 ? -0.905 21.436 -8.429 1.00 58.50 173 GLU A C 1
ATOM 1364 O O . GLU A 1 173 ? 0.004 20.626 -8.532 1.00 58.50 173 GLU A O 1
ATOM 1369 N N . GLY A 1 174 ? -0.917 22.630 -9.040 1.00 54.28 174 GLY A N 1
ATOM 1370 C CA . GLY A 1 174 ? 0.237 23.481 -9.404 1.00 54.28 174 GLY A CA 1
ATOM 1371 C C . GLY A 1 174 ? 1.388 22.929 -10.259 1.00 54.28 174 GLY A C 1
ATOM 1372 O O . GLY A 1 174 ? 2.232 23.702 -10.704 1.00 54.28 174 GLY A O 1
ATOM 1373 N N . VAL A 1 175 ? 1.441 21.633 -10.505 1.00 58.69 175 VAL A N 1
ATOM 1374 C CA . VAL A 1 175 ? 2.490 20.921 -11.219 1.00 58.69 175 VAL A CA 1
ATOM 1375 C C . VAL A 1 175 ? 1.845 20.396 -12.495 1.00 58.69 175 VAL A C 1
ATOM 1377 O O . VAL A 1 175 ? 0.654 20.088 -12.517 1.00 58.69 175 VAL A O 1
ATOM 1380 N N . GLY A 1 176 ? 2.596 20.381 -13.594 1.00 64.38 176 GLY A N 1
ATOM 1381 C CA . GLY A 1 176 ? 2.120 19.908 -14.892 1.00 64.38 176 GLY A CA 1
ATOM 1382 C C . GLY A 1 176 ? 1.592 18.460 -14.873 1.00 64.38 176 GLY A C 1
ATOM 1383 O O . GLY A 1 176 ? 1.394 17.865 -13.813 1.00 64.38 176 GLY A O 1
ATOM 1384 N N . PRO A 1 177 ? 1.353 17.848 -16.046 1.00 67.94 177 PRO A N 1
ATOM 1385 C CA . PRO A 1 177 ? 0.833 16.482 -16.124 1.00 67.94 177 PRO A CA 1
ATOM 1386 C C . PRO A 1 177 ? 1.667 15.521 -15.260 1.00 67.94 177 PRO A C 1
ATOM 1388 O O . PRO A 1 177 ? 2.800 15.199 -15.607 1.00 67.94 177 PRO A O 1
ATOM 1391 N N . THR A 1 178 ? 1.107 15.067 -14.136 1.00 83.81 178 THR A N 1
ATOM 1392 C CA . THR A 1 178 ? 1.751 14.086 -13.255 1.00 83.81 178 THR A CA 1
ATOM 1393 C C . THR A 1 178 ? 1.134 12.730 -13.527 1.00 83.81 178 THR A C 1
ATOM 1395 O O . THR A 1 178 ? -0.090 12.601 -13.577 1.00 83.81 178 THR A O 1
ATOM 1398 N N . TYR A 1 179 ? 1.972 11.722 -13.728 1.00 90.50 179 TYR A N 1
ATOM 1399 C CA . TYR A 1 179 ? 1.520 10.371 -14.021 1.00 90.50 179 TYR A CA 1
ATOM 1400 C C . TYR A 1 179 ? 1.514 9.525 -12.753 1.00 90.50 179 TYR A C 1
ATOM 1402 O O . TYR A 1 179 ? 2.303 9.752 -11.843 1.00 90.50 179 TYR A O 1
ATOM 1410 N N . LEU A 1 180 ? 0.647 8.524 -12.711 1.00 93.69 180 LEU A N 1
ATOM 1411 C CA . LEU A 1 180 ? 0.798 7.371 -11.838 1.00 93.69 180 LEU A CA 1
ATOM 1412 C C . LEU A 1 180 ? 0.771 6.140 -12.730 1.00 93.69 180 LEU A C 1
ATOM 1414 O O . LEU A 1 180 ? -0.287 5.748 -13.224 1.00 93.69 180 LEU A O 1
ATOM 1418 N N . THR A 1 181 ? 1.944 5.561 -12.947 1.00 95.31 181 THR A N 1
ATOM 1419 C CA . THR A 1 181 ? 2.120 4.343 -13.733 1.00 95.31 181 THR A CA 1
ATOM 1420 C C . THR A 1 181 ? 2.463 3.190 -12.810 1.00 95.31 181 THR A C 1
ATOM 1422 O O . THR A 1 181 ? 3.230 3.346 -11.863 1.00 95.31 181 THR A O 1
ATOM 1425 N N . SER A 1 182 ? 1.895 2.020 -13.068 1.00 95.88 182 SER A N 1
ATOM 1426 C CA . SER A 1 182 ? 2.172 0.801 -12.317 1.00 95.88 182 SER A CA 1
ATOM 1427 C C . SER A 1 182 ? 2.517 -0.349 -13.247 1.00 95.88 182 SER A C 1
ATOM 1429 O O . SER A 1 182 ? 2.036 -0.437 -14.383 1.00 95.88 182 SER A O 1
ATOM 1431 N N . GLY A 1 183 ? 3.364 -1.238 -12.747 1.00 96.00 183 GLY A N 1
ATOM 1432 C CA . GLY A 1 183 ? 3.915 -2.319 -13.538 1.00 96.00 183 GLY A CA 1
ATOM 1433 C C . GLY A 1 183 ? 4.656 -3.347 -12.704 1.00 96.00 183 GLY A C 1
ATOM 1434 O O . GLY A 1 183 ? 4.639 -3.325 -11.471 1.00 96.00 183 GLY A O 1
ATOM 1435 N N . PHE A 1 184 ? 5.332 -4.245 -13.409 1.00 96.81 184 PHE A N 1
ATOM 1436 C CA . PHE A 1 184 ? 6.262 -5.196 -12.814 1.00 96.81 184 PHE A CA 1
ATOM 1437 C C . PHE A 1 184 ? 7.667 -4.965 -13.337 1.00 96.81 184 PHE A C 1
ATOM 1439 O O . PHE A 1 184 ? 7.876 -4.767 -14.531 1.00 96.81 184 PHE A O 1
ATOM 1446 N N . TYR A 1 185 ? 8.631 -5.025 -12.434 1.00 96.62 185 TYR A N 1
ATOM 1447 C CA . TYR A 1 185 ? 10.042 -5.104 -12.751 1.00 96.62 185 TYR A CA 1
ATOM 1448 C C . TYR A 1 185 ? 10.488 -6.550 -12.581 1.00 96.62 185 TYR A C 1
ATOM 1450 O O . TYR A 1 185 ? 10.331 -7.110 -11.496 1.00 96.62 185 TYR A O 1
ATOM 1458 N N . ARG A 1 186 ? 11.034 -7.146 -13.638 1.00 95.75 186 ARG A N 1
ATOM 1459 C CA . ARG A 1 186 ? 11.613 -8.491 -13.603 1.00 95.75 186 ARG A CA 1
ATOM 1460 C C . ARG A 1 186 ? 13.106 -8.388 -13.885 1.00 95.75 186 ARG A C 1
ATOM 1462 O O . ARG A 1 186 ? 13.492 -7.690 -14.819 1.00 95.75 186 ARG A O 1
ATOM 1469 N N . ILE A 1 187 ? 13.916 -9.095 -13.105 1.00 96.69 187 ILE A N 1
ATOM 1470 C CA . ILE A 1 187 ? 15.372 -9.181 -13.258 1.00 96.69 187 ILE A CA 1
ATOM 1471 C C . ILE A 1 187 ? 15.827 -10.645 -13.220 1.00 96.69 187 ILE A C 1
ATOM 1473 O O . ILE A 1 187 ? 15.192 -11.483 -12.577 1.00 96.69 187 ILE A O 1
ATOM 1477 N N . GLN A 1 188 ? 16.921 -10.949 -13.911 1.00 95.06 188 GLN A N 1
ATOM 1478 C CA . GLN A 1 188 ? 17.621 -12.233 -13.922 1.00 95.06 188 GLN A CA 1
ATOM 1479 C C . GLN A 1 188 ? 19.134 -12.019 -13.753 1.00 95.06 188 GLN A C 1
ATOM 1481 O O . GLN A 1 188 ? 19.604 -10.884 -13.885 1.00 95.06 188 GLN A O 1
ATOM 1486 N N . PRO A 1 189 ? 19.914 -13.079 -13.479 1.00 95.50 189 PRO A N 1
ATOM 1487 C CA . PRO A 1 189 ? 21.368 -12.977 -13.463 1.00 95.50 189 PRO A CA 1
ATOM 1488 C C . PRO A 1 189 ? 21.902 -12.460 -14.799 1.00 95.50 189 PRO A C 1
ATOM 1490 O O . PRO A 1 189 ? 21.505 -12.936 -15.861 1.00 95.50 189 PRO A O 1
ATOM 1493 N N . GLY A 1 190 ? 22.799 -11.479 -14.749 1.00 93.25 190 GLY A N 1
ATOM 1494 C CA . GLY A 1 190 ? 23.329 -10.828 -15.940 1.00 93.25 190 GLY A CA 1
ATOM 1495 C C . GLY A 1 190 ? 23.989 -9.487 -15.620 1.00 93.25 190 GLY A C 1
ATOM 1496 O O . GLY A 1 190 ? 24.274 -9.210 -14.452 1.00 93.25 190 GLY A O 1
ATOM 1497 N N . PRO A 1 191 ? 24.241 -8.654 -16.644 1.00 92.12 191 PRO A N 1
ATOM 1498 C CA . PRO A 1 191 ? 24.847 -7.340 -16.465 1.00 92.12 191 PRO A CA 1
ATOM 1499 C C . PRO A 1 191 ? 24.062 -6.462 -15.492 1.00 92.12 191 PRO A C 1
ATOM 1501 O O . PRO A 1 191 ? 22.830 -6.465 -15.482 1.00 92.12 191 PRO A O 1
ATOM 1504 N N . THR A 1 192 ? 24.774 -5.665 -14.703 1.00 94.19 192 THR A N 1
ATOM 1505 C CA . THR A 1 192 ? 24.152 -4.681 -13.818 1.00 94.19 192 THR A CA 1
ATOM 1506 C C . THR A 1 192 ? 23.414 -3.618 -14.634 1.00 94.19 192 THR A C 1
ATOM 1508 O O . THR A 1 192 ? 23.970 -3.013 -15.552 1.00 94.19 192 THR A O 1
ATOM 1511 N N . ARG A 1 193 ? 22.156 -3.356 -14.276 1.00 93.19 193 ARG A N 1
ATOM 1512 C CA . ARG A 1 193 ? 21.326 -2.311 -14.876 1.00 93.19 193 ARG A CA 1
ATOM 1513 C C . ARG A 1 193 ? 21.544 -1.000 -14.127 1.00 93.19 193 ARG A C 1
ATOM 1515 O O . ARG A 1 193 ? 21.128 -0.874 -12.980 1.00 93.19 193 ARG A O 1
ATOM 1522 N N . ASN A 1 194 ? 22.156 -0.018 -14.781 1.00 92.75 194 ASN A N 1
ATOM 1523 C CA . ASN A 1 194 ? 22.389 1.302 -14.197 1.00 92.75 194 ASN A CA 1
ATOM 1524 C C . ASN A 1 194 ? 21.224 2.266 -14.496 1.00 92.75 194 ASN A C 1
ATOM 1526 O O . ASN A 1 194 ? 20.816 2.389 -15.654 1.00 92.75 194 ASN A O 1
ATOM 1530 N N . ILE A 1 195 ? 20.719 2.961 -13.472 1.00 90.25 195 ILE A N 1
ATOM 1531 C CA . ILE A 1 195 ? 19.828 4.120 -13.601 1.00 90.25 195 ILE A CA 1
ATOM 1532 C C . ILE A 1 195 ? 20.621 5.380 -13.206 1.00 90.25 195 ILE A C 1
ATOM 1534 O O . ILE A 1 195 ? 20.793 5.628 -12.009 1.00 90.25 195 ILE A O 1
ATOM 1538 N N . PRO A 1 196 ? 21.087 6.189 -14.185 1.00 84.56 196 PRO A N 1
ATOM 1539 C CA . PRO A 1 196 ? 22.041 7.270 -13.930 1.00 84.56 196 PRO A CA 1
ATOM 1540 C C . PRO A 1 196 ? 21.544 8.358 -12.979 1.00 84.56 196 PRO A C 1
ATOM 1542 O O . PRO A 1 196 ? 22.325 8.828 -12.161 1.00 84.56 196 PRO A O 1
ATOM 1545 N N . THR A 1 197 ? 20.277 8.768 -13.112 1.00 94.94 197 THR A N 1
ATOM 1546 C CA . THR A 1 197 ? 19.580 9.692 -12.204 1.00 94.94 197 THR A CA 1
ATOM 1547 C C . THR A 1 197 ? 18.073 9.488 -12.362 1.00 94.94 197 THR A C 1
ATOM 1549 O O . THR A 1 197 ? 17.560 9.547 -13.481 1.00 94.94 197 THR A O 1
ATOM 1552 N N . TYR A 1 198 ? 17.353 9.293 -11.258 1.00 93.75 198 TYR A N 1
ATOM 1553 C CA . TYR A 1 198 ? 15.890 9.276 -11.248 1.00 93.75 198 TYR A CA 1
ATOM 1554 C C . TYR A 1 198 ? 15.339 10.690 -11.467 1.00 93.75 198 TYR A C 1
ATOM 1556 O O . TYR A 1 198 ? 15.621 11.602 -10.692 1.00 93.75 198 TYR A O 1
ATOM 1564 N N . THR A 1 199 ? 14.533 10.877 -12.513 1.00 93.69 199 THR A N 1
ATOM 1565 C CA . THR A 1 199 ? 13.795 12.128 -12.790 1.00 93.69 199 THR A CA 1
ATOM 1566 C C . THR A 1 199 ? 12.320 12.043 -12.389 1.00 93.69 199 THR A C 1
ATOM 1568 O O . THR A 1 199 ? 11.528 12.914 -12.736 1.00 93.69 199 THR A O 1
ATOM 1571 N N . TYR A 1 200 ? 11.959 10.979 -11.676 1.00 93.00 200 TYR A N 1
ATOM 1572 C CA . TYR A 1 200 ? 10.622 10.637 -11.211 1.00 93.00 200 TYR A CA 1
ATOM 1573 C C . TYR A 1 200 ? 10.740 9.869 -9.890 1.00 93.00 200 TYR A C 1
ATOM 1575 O O . TYR A 1 200 ? 11.762 9.231 -9.629 1.00 93.00 200 TYR A O 1
ATOM 1583 N N . GLU A 1 201 ? 9.696 9.904 -9.073 1.00 95.75 201 GLU A N 1
ATOM 1584 C CA . GLU A 1 201 ? 9.562 9.059 -7.895 1.00 95.75 201 GLU A CA 1
ATOM 1585 C C . GLU A 1 201 ? 9.151 7.644 -8.297 1.00 95.75 201 GLU A C 1
ATOM 1587 O O . GLU A 1 201 ? 8.246 7.446 -9.113 1.00 95.75 201 GLU A O 1
ATOM 1592 N N . GLU A 1 202 ? 9.777 6.649 -7.677 1.00 96.81 202 GLU A N 1
ATOM 1593 C CA . GLU A 1 202 ? 9.422 5.249 -7.862 1.00 96.81 202 GLU A CA 1
ATOM 1594 C C . GLU A 1 202 ? 9.370 4.514 -6.527 1.00 96.81 202 GLU A C 1
ATOM 1596 O O . GLU A 1 202 ? 10.210 4.701 -5.652 1.00 96.81 202 GLU A O 1
ATOM 1601 N N . THR A 1 203 ? 8.406 3.614 -6.383 1.00 98.31 203 THR A N 1
ATOM 1602 C CA . THR A 1 203 ? 8.402 2.619 -5.319 1.00 98.31 203 THR A CA 1
ATOM 1603 C C . THR A 1 203 ? 8.390 1.216 -5.897 1.00 98.31 203 THR A C 1
ATOM 1605 O O . THR A 1 203 ? 7.738 0.970 -6.911 1.00 98.31 203 THR A O 1
ATOM 1608 N N . LYS A 1 204 ? 9.087 0.288 -5.236 1.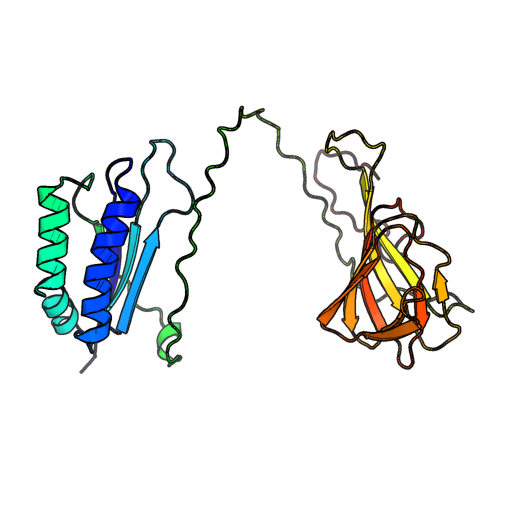00 98.25 204 LYS A N 1
ATOM 1609 C CA . LYS A 1 204 ? 9.090 -1.137 -5.564 1.00 98.25 204 LYS A CA 1
ATOM 1610 C C . LYS A 1 204 ? 8.719 -1.971 -4.342 1.00 98.25 204 LYS A C 1
ATOM 1612 O O . LYS A 1 204 ? 9.199 -1.706 -3.245 1.00 98.25 204 LYS A O 1
ATOM 1617 N N . TYR A 1 205 ? 7.920 -3.011 -4.555 1.00 98.50 205 TYR A N 1
ATOM 1618 C CA . TYR A 1 205 ? 7.626 -4.054 -3.574 1.00 98.50 205 TYR A CA 1
ATOM 1619 C C . TYR A 1 205 ? 8.014 -5.416 -4.150 1.00 98.50 205 TYR A C 1
ATOM 1621 O O . TYR A 1 205 ? 7.475 -5.831 -5.183 1.00 98.50 205 TYR A O 1
ATOM 1629 N N . VAL A 1 206 ? 8.969 -6.098 -3.521 1.00 98.31 206 VAL A N 1
ATOM 1630 C CA . VAL A 1 206 ? 9.523 -7.355 -4.035 1.00 98.31 206 VAL A CA 1
ATOM 1631 C C . VAL A 1 206 ? 8.550 -8.498 -3.761 1.00 98.31 206 VAL A C 1
ATOM 1633 O O . VAL A 1 206 ? 8.155 -8.753 -2.625 1.00 98.31 206 VAL A O 1
ATOM 1636 N N . LEU A 1 207 ? 8.163 -9.209 -4.818 1.00 96.81 207 LEU A N 1
ATOM 1637 C CA . LEU A 1 207 ? 7.199 -10.307 -4.748 1.00 96.81 207 LEU A CA 1
ATOM 1638 C C . LEU A 1 207 ? 7.863 -11.671 -4.602 1.00 96.81 207 LEU A C 1
ATOM 1640 O O . LEU A 1 207 ? 7.292 -12.572 -3.995 1.00 96.81 207 LEU A O 1
ATOM 1644 N N . ASN A 1 208 ? 9.022 -11.860 -5.228 1.00 96.00 208 ASN A N 1
ATOM 1645 C CA . ASN A 1 208 ? 9.769 -13.114 -5.210 1.00 96.00 208 ASN A CA 1
ATOM 1646 C C . ASN A 1 208 ? 11.211 -12.902 -5.668 1.00 96.00 208 ASN A C 1
ATOM 1648 O O . ASN A 1 208 ? 11.533 -11.907 -6.320 1.00 96.00 208 ASN A O 1
ATOM 1652 N N . GLY A 1 209 ? 12.040 -13.901 -5.368 1.00 95.69 209 GLY A N 1
ATOM 1653 C CA . GLY A 1 209 ? 13.450 -13.909 -5.720 1.00 95.69 209 GLY A CA 1
ATOM 1654 C C . GLY A 1 209 ? 14.244 -12.901 -4.898 1.00 95.69 209 GLY A C 1
ATOM 1655 O O . GLY A 1 209 ? 13.915 -12.640 -3.739 1.00 95.69 209 GLY A O 1
ATOM 1656 N N . GLN A 1 210 ? 15.301 -12.373 -5.504 1.00 97.00 210 GLN A N 1
ATOM 1657 C CA . GLN A 1 210 ? 16.237 -11.460 -4.865 1.00 97.00 210 GLN A CA 1
ATOM 1658 C C . GLN A 1 210 ? 16.657 -10.363 -5.852 1.00 97.00 210 GLN A C 1
ATOM 1660 O O . GLN A 1 210 ? 16.927 -10.640 -7.023 1.00 97.00 210 GLN A O 1
ATOM 1665 N N . ILE A 1 211 ? 16.697 -9.116 -5.382 1.00 98.44 211 ILE A N 1
ATOM 1666 C CA . ILE A 1 211 ? 17.112 -7.945 -6.163 1.00 98.44 211 ILE A CA 1
ATOM 1667 C C . ILE A 1 211 ? 18.145 -7.166 -5.352 1.00 98.44 211 ILE A C 1
ATOM 1669 O O . ILE A 1 211 ? 17.860 -6.725 -4.242 1.00 98.44 211 ILE A O 1
ATOM 1673 N N . ASP A 1 212 ? 19.335 -6.992 -5.913 1.00 98.38 212 ASP A N 1
ATOM 1674 C CA . ASP A 1 212 ? 20.388 -6.168 -5.334 1.00 98.38 212 ASP A CA 1
ATOM 1675 C C . ASP A 1 212 ? 20.266 -4.756 -5.873 1.00 98.38 212 ASP A C 1
ATOM 1677 O O . ASP A 1 212 ? 20.205 -4.554 -7.088 1.00 98.38 212 ASP A O 1
ATOM 1681 N N . VAL A 1 213 ? 20.248 -3.792 -4.960 1.00 98.25 213 VAL A N 1
ATOM 1682 C CA . VAL A 1 213 ? 20.167 -2.368 -5.272 1.00 98.25 213 VAL A CA 1
ATOM 1683 C C . VAL A 1 213 ? 21.370 -1.679 -4.651 1.00 98.25 213 VAL A C 1
ATOM 1685 O O . VAL A 1 213 ? 21.434 -1.524 -3.434 1.00 98.25 213 VAL A O 1
ATOM 1688 N N . LEU A 1 214 ? 22.327 -1.269 -5.480 1.00 98.25 214 LEU A N 1
ATOM 1689 C CA . LEU A 1 214 ? 23.386 -0.362 -5.050 1.00 98.25 214 LEU A CA 1
ATOM 1690 C C . LEU A 1 214 ? 22.819 1.055 -5.016 1.00 98.25 214 LEU A C 1
ATOM 1692 O O . LEU A 1 214 ? 22.492 1.602 -6.068 1.00 98.25 214 LEU A O 1
ATOM 1696 N N . ASP A 1 215 ? 22.716 1.628 -3.823 1.00 97.69 215 ASP A N 1
ATOM 1697 C CA . ASP A 1 215 ? 22.454 3.050 -3.625 1.00 97.69 215 ASP A CA 1
ATOM 1698 C C . ASP A 1 215 ? 23.775 3.814 -3.768 1.00 97.69 215 ASP A C 1
ATOM 1700 O O . ASP A 1 215 ? 24.648 3.738 -2.902 1.00 97.69 215 ASP A O 1
ATOM 1704 N N . GLU A 1 216 ? 23.952 4.543 -4.873 1.00 97.12 216 GLU A N 1
ATOM 1705 C CA . GLU A 1 216 ? 25.216 5.247 -5.118 1.00 97.12 216 GLU A CA 1
ATOM 1706 C C . GLU A 1 216 ? 25.444 6.418 -4.154 1.00 97.12 216 GLU A C 1
ATOM 1708 O O . GLU A 1 216 ? 26.586 6.842 -3.984 1.00 97.12 216 GLU A O 1
ATOM 1713 N N . ALA A 1 217 ? 24.392 6.945 -3.514 1.00 96.62 217 ALA A N 1
ATOM 1714 C CA . ALA A 1 217 ? 24.543 8.041 -2.561 1.00 96.62 217 ALA A CA 1
ATOM 1715 C C . ALA A 1 217 ? 25.244 7.579 -1.275 1.00 96.62 217 ALA A C 1
ATOM 1717 O O . ALA A 1 217 ? 25.991 8.346 -0.666 1.00 96.62 217 ALA A O 1
ATOM 1718 N N . THR A 1 218 ? 25.017 6.327 -0.872 1.00 97.56 218 THR A N 1
ATOM 1719 C CA . THR A 1 218 ? 25.598 5.736 0.343 1.00 97.56 218 THR A CA 1
ATOM 1720 C C . THR A 1 218 ? 26.712 4.732 0.051 1.00 97.56 218 THR A C 1
ATOM 1722 O O . THR A 1 218 ? 27.497 4.412 0.943 1.00 97.56 218 THR A O 1
ATOM 1725 N N . GLY A 1 219 ? 26.794 4.224 -1.181 1.00 97.56 219 GLY A N 1
ATOM 1726 C CA . GLY A 1 219 ? 27.676 3.124 -1.569 1.00 97.56 219 GLY A CA 1
ATOM 1727 C C . GLY A 1 219 ? 27.220 1.756 -1.047 1.00 97.56 219 GLY A C 1
ATOM 1728 O O . GLY A 1 219 ? 27.944 0.771 -1.203 1.00 97.56 219 GLY A O 1
ATOM 1729 N N . VAL A 1 220 ? 26.043 1.669 -0.418 1.00 98.25 220 VAL A N 1
ATOM 1730 C CA . VAL A 1 220 ? 25.528 0.431 0.175 1.00 98.25 220 VAL A CA 1
ATOM 1731 C C . VAL A 1 220 ? 24.755 -0.366 -0.868 1.00 98.25 220 VAL A C 1
ATOM 1733 O O . VAL A 1 220 ? 23.899 0.157 -1.578 1.00 98.25 220 VAL A O 1
ATOM 1736 N N . THR A 1 221 ? 25.037 -1.667 -0.942 1.00 98.44 221 THR A N 1
ATOM 1737 C CA . THR A 1 221 ? 24.198 -2.608 -1.689 1.00 98.44 221 THR A CA 1
ATOM 1738 C C . THR A 1 221 ? 23.157 -3.212 -0.759 1.00 98.44 221 THR A C 1
ATOM 1740 O O . THR A 1 221 ? 23.493 -3.913 0.194 1.00 98.44 221 THR A O 1
ATOM 1743 N N . HIS A 1 222 ? 21.890 -2.951 -1.051 1.00 98.38 222 HIS A N 1
ATOM 1744 C CA . HIS A 1 222 ? 20.756 -3.531 -0.351 1.00 98.38 222 HIS A CA 1
ATOM 1745 C C . HIS A 1 222 ? 20.324 -4.826 -1.037 1.00 98.38 222 HIS A C 1
ATOM 1747 O O . HIS A 1 222 ? 20.032 -4.834 -2.232 1.00 98.38 222 HIS A O 1
ATOM 1753 N N . HIS A 1 223 ? 20.262 -5.908 -0.264 1.00 98.06 223 HIS A N 1
ATOM 1754 C CA . HIS A 1 223 ? 19.831 -7.228 -0.717 1.00 98.06 223 HIS A CA 1
ATOM 1755 C C . HIS A 1 223 ? 18.328 -7.399 -0.457 1.00 98.06 223 HIS A C 1
ATOM 1757 O O . HIS A 1 223 ? 17.943 -7.844 0.622 1.00 98.06 223 HIS A O 1
ATOM 1763 N N . LEU A 1 224 ? 17.483 -7.018 -1.418 1.00 98.44 224 LEU A N 1
ATOM 1764 C CA . LEU A 1 224 ? 16.027 -7.052 -1.257 1.00 98.44 224 LEU A CA 1
ATOM 1765 C C . LEU A 1 224 ? 15.457 -8.431 -1.614 1.00 98.44 224 LEU A C 1
ATOM 1767 O O . LEU A 1 224 ? 15.813 -9.015 -2.643 1.00 98.44 224 LEU A O 1
ATOM 1771 N N . VAL A 1 225 ? 14.532 -8.928 -0.796 1.00 98.19 225 VAL A N 1
ATOM 1772 C CA . VAL A 1 225 ? 13.837 -10.216 -0.952 1.00 98.19 225 VAL A CA 1
ATOM 1773 C C . VAL A 1 225 ? 12.320 -10.045 -0.842 1.00 98.19 225 VAL A C 1
ATOM 1775 O O . VAL A 1 225 ? 11.814 -8.956 -0.595 1.00 98.19 225 VAL A O 1
ATOM 1778 N N . ALA A 1 226 ? 11.563 -11.123 -1.068 1.00 97.94 226 ALA A N 1
ATOM 1779 C CA . ALA A 1 226 ? 10.102 -11.088 -1.018 1.00 97.94 226 ALA A CA 1
ATOM 1780 C C . ALA A 1 226 ? 9.571 -10.462 0.285 1.00 97.94 226 ALA A C 1
ATOM 1782 O O . ALA A 1 226 ? 9.902 -10.917 1.378 1.00 97.94 226 ALA A O 1
ATOM 1783 N N . GLY A 1 227 ? 8.704 -9.458 0.147 1.00 97.94 227 GLY A N 1
ATOM 1784 C CA . GLY A 1 227 ? 8.148 -8.697 1.264 1.00 97.94 227 GLY A CA 1
ATOM 1785 C C . GLY A 1 227 ? 8.810 -7.338 1.497 1.00 97.94 227 GLY A C 1
ATOM 1786 O O . GLY A 1 227 ? 8.200 -6.486 2.146 1.00 97.94 227 GLY A O 1
ATOM 1787 N N . ASP A 1 228 ? 10.001 -7.113 0.936 1.00 98.62 228 ASP A N 1
ATOM 1788 C CA . ASP A 1 228 ? 10.721 -5.852 1.080 1.00 98.62 228 ASP A CA 1
ATOM 1789 C C . ASP A 1 228 ? 10.153 -4.754 0.179 1.00 98.62 228 ASP A C 1
ATOM 1791 O O . ASP A 1 228 ? 9.650 -4.987 -0.927 1.00 98.62 228 ASP A O 1
ATOM 1795 N N . TRP A 1 229 ? 10.287 -3.523 0.662 1.00 98.44 229 TRP A N 1
ATOM 1796 C CA . TRP A 1 229 ? 9.815 -2.312 0.014 1.00 98.44 229 TRP A CA 1
ATOM 1797 C C . TRP A 1 229 ? 10.958 -1.310 -0.132 1.00 98.44 229 TRP A C 1
ATOM 1799 O O . TRP A 1 229 ? 11.730 -1.103 0.803 1.00 98.44 229 TRP A O 1
ATOM 1809 N N . ALA A 1 230 ? 11.041 -0.667 -1.293 1.00 98.12 230 ALA A N 1
ATOM 1810 C CA . ALA A 1 230 ? 12.022 0.368 -1.584 1.00 98.12 230 ALA A CA 1
ATOM 1811 C C . ALA A 1 230 ? 11.352 1.596 -2.207 1.00 98.12 230 ALA A C 1
ATOM 1813 O O . ALA A 1 230 ? 10.354 1.488 -2.931 1.00 98.12 230 ALA A O 1
ATOM 1814 N N . PHE A 1 231 ? 11.937 2.762 -1.949 1.00 98.44 231 PHE A N 1
ATOM 1815 C CA . PHE A 1 231 ? 11.533 4.034 -2.532 1.00 98.44 231 PHE A CA 1
ATOM 1816 C C . PHE A 1 231 ? 12.743 4.761 -3.108 1.00 98.44 231 PHE A C 1
ATOM 1818 O O . PHE A 1 231 ? 13.795 4.827 -2.476 1.00 98.44 231 PHE A O 1
ATOM 1825 N N . PHE A 1 232 ? 12.564 5.303 -4.306 1.00 97.81 232 PHE A N 1
ATOM 1826 C CA . PHE A 1 232 ? 13.566 6.002 -5.093 1.00 97.81 232 PHE A CA 1
ATOM 1827 C C . PHE A 1 232 ? 13.046 7.423 -5.339 1.00 97.81 232 PHE A C 1
ATOM 1829 O O . PHE A 1 232 ? 12.222 7.619 -6.238 1.00 97.81 232 PHE A O 1
ATOM 1836 N N . PRO A 1 233 ? 13.438 8.409 -4.514 1.00 97.38 233 PRO A N 1
ATOM 1837 C CA . PRO A 1 233 ? 13.085 9.800 -4.764 1.00 97.38 233 PRO A CA 1
ATOM 1838 C C . PRO A 1 233 ? 13.785 10.348 -6.017 1.00 97.38 233 PRO A C 1
ATOM 1840 O O . PRO A 1 233 ? 14.814 9.834 -6.467 1.00 97.38 233 PRO A O 1
ATOM 1843 N N . VAL A 1 234 ? 13.252 11.449 -6.553 1.00 96.19 234 VAL A N 1
ATOM 1844 C CA . VAL A 1 234 ? 13.919 12.230 -7.606 1.00 96.19 234 VAL A CA 1
ATOM 1845 C C . VAL A 1 234 ? 15.340 12.590 -7.162 1.00 96.19 234 VAL A C 1
ATOM 1847 O O . VAL A 1 234 ? 15.563 13.045 -6.041 1.00 96.19 234 VAL A O 1
ATOM 1850 N N . GLY A 1 235 ? 16.308 12.389 -8.054 1.00 95.88 235 GLY A N 1
ATOM 1851 C CA . GLY A 1 235 ? 17.730 12.625 -7.803 1.00 95.88 235 GLY A CA 1
ATOM 1852 C C . GLY A 1 235 ? 18.506 11.402 -7.307 1.00 95.88 235 GLY A C 1
ATOM 1853 O O . GLY A 1 235 ? 19.735 11.425 -7.371 1.00 95.88 235 GLY A O 1
ATOM 1854 N N . SER A 1 236 ? 17.837 10.322 -6.880 1.00 97.38 236 SER A N 1
ATOM 1855 C CA . SER A 1 236 ? 18.514 9.059 -6.563 1.00 97.38 236 SER A CA 1
ATOM 1856 C C . SER A 1 236 ? 19.261 8.495 -7.772 1.00 97.38 236 SER A C 1
ATOM 1858 O O . SER A 1 236 ? 18.897 8.737 -8.926 1.00 97.38 236 SER A O 1
ATOM 1860 N N . LYS A 1 237 ? 20.286 7.690 -7.497 1.00 97.69 237 LYS A N 1
ATOM 1861 C CA . LYS A 1 237 ? 21.019 6.901 -8.488 1.00 97.69 237 LYS A CA 1
ATOM 1862 C C . LYS A 1 237 ? 21.135 5.485 -7.966 1.00 97.69 237 LYS A C 1
ATOM 1864 O O . LYS A 1 237 ? 21.491 5.292 -6.804 1.00 97.69 237 LYS A O 1
ATOM 1869 N N . ALA A 1 238 ? 20.784 4.514 -8.798 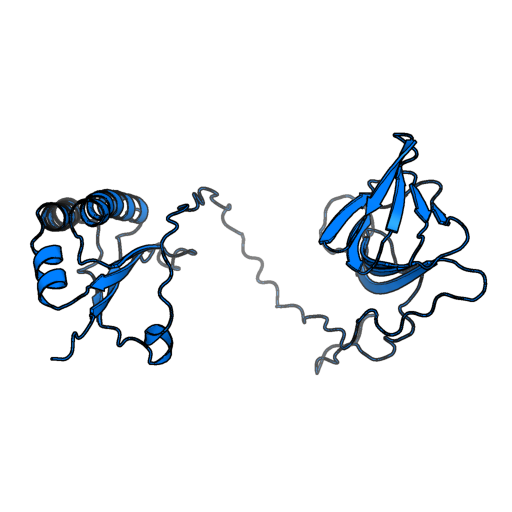1.00 96.88 238 ALA A N 1
ATOM 1870 C CA . ALA A 1 238 ? 20.759 3.129 -8.366 1.00 96.88 238 ALA A CA 1
ATOM 1871 C C . ALA A 1 238 ? 21.237 2.193 -9.462 1.00 96.88 238 ALA A C 1
ATOM 1873 O O . ALA A 1 238 ? 20.912 2.370 -10.640 1.00 96.88 238 ALA A O 1
ATOM 1874 N N . GLN A 1 239 ? 21.941 1.148 -9.046 1.00 97.56 239 GLN A N 1
ATOM 1875 C CA . GLN A 1 239 ? 22.299 0.042 -9.918 1.00 97.56 239 GLN A CA 1
ATOM 1876 C C . GLN A 1 239 ? 21.609 -1.233 -9.447 1.00 97.56 239 GLN A C 1
ATOM 1878 O O . GLN A 1 239 ? 21.627 -1.555 -8.261 1.00 97.56 239 GLN A O 1
ATOM 1883 N N . PHE A 1 240 ? 21.008 -1.958 -10.384 1.00 97.75 240 PHE A N 1
ATOM 1884 C CA . PHE A 1 240 ? 20.239 -3.164 -10.111 1.00 97.75 240 PHE A CA 1
ATOM 1885 C C . PHE A 1 240 ? 20.970 -4.392 -10.632 1.00 97.75 240 PHE A C 1
ATOM 1887 O O . PHE A 1 240 ? 21.380 -4.440 -11.793 1.00 97.75 240 PHE A O 1
ATOM 1894 N N . SER A 1 241 ? 21.095 -5.407 -9.788 1.00 97.50 241 SER A N 1
ATOM 1895 C CA . SER A 1 241 ? 21.623 -6.716 -10.170 1.00 97.50 241 SER A CA 1
ATOM 1896 C C . SER A 1 241 ? 20.875 -7.824 -9.431 1.00 97.50 241 SER A C 1
ATOM 1898 O O . SER A 1 241 ? 20.027 -7.564 -8.577 1.00 97.50 241 SER A O 1
ATOM 1900 N N . SER A 1 242 ? 21.112 -9.076 -9.803 1.00 97.25 242 SER A N 1
ATOM 1901 C CA . SER A 1 242 ? 20.520 -10.220 -9.115 1.00 97.25 242 SER A CA 1
ATOM 1902 C C . SER A 1 242 ? 21.367 -11.464 -9.342 1.00 97.25 242 SER A C 1
ATOM 1904 O O . SER A 1 242 ? 21.940 -11.636 -10.419 1.00 97.25 242 SER A O 1
ATOM 1906 N N . LYS A 1 243 ? 21.430 -12.350 -8.344 1.00 93.06 243 LYS A N 1
ATOM 1907 C CA . LYS A 1 243 ? 22.133 -13.640 -8.460 1.00 93.06 243 LYS A CA 1
ATOM 1908 C C . LYS A 1 243 ? 21.218 -14.796 -8.847 1.00 93.06 243 LYS A C 1
ATOM 1910 O O . LYS A 1 243 ? 21.696 -15.783 -9.397 1.00 93.06 243 LYS A O 1
ATOM 1915 N N . SER A 1 244 ? 19.923 -14.688 -8.564 1.00 92.31 244 SER A N 1
ATOM 1916 C CA . SER A 1 244 ? 18.934 -15.755 -8.789 1.00 92.31 244 SER A CA 1
ATOM 1917 C C . SER A 1 244 ? 17.720 -15.310 -9.607 1.00 92.31 244 SER A C 1
ATOM 1919 O O . SER A 1 244 ? 16.898 -16.137 -9.995 1.00 92.31 244 SER A O 1
ATOM 1921 N N . GLY A 1 245 ? 17.625 -14.017 -9.907 1.00 95.31 245 GLY A N 1
ATOM 1922 C CA . GLY A 1 245 ? 16.450 -13.380 -10.475 1.00 95.31 245 GLY A CA 1
ATOM 1923 C C . GLY A 1 245 ? 15.433 -12.964 -9.414 1.00 95.31 245 GLY A C 1
ATOM 1924 O O . GLY A 1 245 ? 15.464 -13.400 -8.261 1.00 95.31 245 GLY A O 1
ATOM 1925 N N . GLY A 1 246 ? 14.512 -12.096 -9.814 1.00 95.62 246 GLY A N 1
ATOM 1926 C CA . GLY A 1 246 ? 13.476 -11.580 -8.933 1.00 95.62 246 GLY A CA 1
ATOM 1927 C C . GLY A 1 246 ? 12.425 -10.775 -9.676 1.00 95.62 246 GLY A C 1
ATOM 1928 O O . GLY A 1 246 ? 12.624 -10.347 -10.817 1.00 95.62 246 GLY A O 1
ATOM 1929 N N . THR A 1 247 ? 11.288 -10.580 -9.014 1.00 97.25 247 THR A N 1
ATOM 1930 C CA . THR A 1 247 ? 10.199 -9.752 -9.535 1.00 97.25 247 THR A CA 1
ATOM 1931 C C . THR A 1 247 ? 9.689 -8.811 -8.457 1.00 97.25 247 THR A C 1
ATOM 1933 O O . THR A 1 247 ? 9.460 -9.228 -7.322 1.00 97.25 247 THR A O 1
ATOM 1936 N N . ALA A 1 248 ? 9.459 -7.554 -8.825 1.00 97.81 248 ALA A N 1
ATOM 1937 C CA . ALA A 1 248 ? 8.846 -6.547 -7.973 1.00 97.81 248 ALA A CA 1
ATOM 1938 C C . ALA A 1 248 ? 7.651 -5.894 -8.673 1.00 97.81 248 ALA A C 1
ATOM 1940 O O . ALA A 1 248 ? 7.698 -5.628 -9.873 1.00 97.81 248 ALA A O 1
ATOM 1941 N N . PHE A 1 249 ? 6.598 -5.599 -7.919 1.00 97.94 249 PHE A N 1
ATOM 1942 C CA . PHE A 1 249 ? 5.596 -4.617 -8.332 1.00 97.94 249 PHE A CA 1
ATOM 1943 C C . PHE A 1 249 ? 6.186 -3.213 -8.166 1.00 97.94 249 PHE A C 1
ATOM 1945 O O . PHE A 1 249 ? 6.930 -2.985 -7.212 1.00 97.94 249 PHE A O 1
ATOM 1952 N N . PHE A 1 250 ? 5.856 -2.274 -9.052 1.00 97.62 250 PHE A N 1
ATOM 1953 C CA . PHE A 1 250 ? 6.223 -0.872 -8.872 1.00 97.62 250 PHE A CA 1
ATOM 1954 C C . PHE A 1 250 ? 5.071 0.087 -9.151 1.00 97.62 250 PHE A C 1
ATOM 1956 O O . PHE A 1 250 ? 4.173 -0.204 -9.946 1.00 97.62 250 PHE A O 1
ATOM 1963 N N . ALA A 1 251 ? 5.166 1.266 -8.540 1.00 97.50 251 ALA A N 1
ATOM 1964 C CA . ALA A 1 251 ? 4.415 2.454 -8.918 1.00 97.50 251 ALA A CA 1
ATOM 1965 C C . ALA A 1 251 ? 5.385 3.628 -9.106 1.00 97.50 251 ALA A C 1
ATOM 1967 O O . ALA A 1 251 ? 6.349 3.756 -8.353 1.00 97.50 251 ALA A O 1
ATOM 1968 N N . VAL A 1 252 ? 5.158 4.445 -10.132 1.00 96.06 252 VAL A N 1
ATOM 1969 C CA . VAL A 1 252 ? 6.120 5.449 -10.599 1.00 96.06 252 VAL A CA 1
ATOM 1970 C C . VAL A 1 252 ? 5.427 6.679 -11.188 1.00 96.06 252 VAL A C 1
ATOM 1972 O O . VAL A 1 252 ? 4.368 6.557 -11.808 1.00 96.06 252 VAL A O 1
ATOM 1975 N N . THR A 1 253 ? 6.034 7.858 -11.044 1.00 94.31 253 THR A N 1
ATOM 1976 C CA . THR A 1 253 ? 5.474 9.148 -11.493 1.00 94.31 253 THR A CA 1
ATOM 1977 C C . THR A 1 253 ? 5.901 9.581 -12.901 1.00 94.31 253 THR A C 1
ATOM 1979 O O . THR A 1 253 ? 6.057 10.762 -13.205 1.00 94.31 253 THR A O 1
ATOM 1982 N N . ARG A 1 254 ? 6.054 8.620 -13.815 1.00 92.88 254 ARG A N 1
ATOM 1983 C CA . ARG A 1 254 ? 6.388 8.853 -15.235 1.00 92.88 254 ARG A CA 1
ATOM 1984 C C . ARG A 1 254 ? 5.360 8.213 -16.175 1.00 92.88 254 ARG A C 1
ATOM 1986 O O . ARG A 1 254 ? 4.702 7.259 -15.756 1.00 92.88 254 ARG A O 1
ATOM 1993 N N . PRO A 1 255 ? 5.226 8.678 -17.435 1.00 92.50 255 PRO A N 1
ATOM 1994 C CA . PRO A 1 255 ? 4.411 8.008 -18.453 1.00 92.50 255 PRO A CA 1
ATOM 1995 C C . PRO A 1 255 ? 4.855 6.562 -18.705 1.00 92.50 255 PRO A C 1
ATOM 1997 O O . PRO A 1 255 ? 5.919 6.139 -18.253 1.00 92.50 255 PRO A O 1
ATOM 2000 N N . VAL A 1 256 ? 4.073 5.803 -19.473 1.00 92.69 256 VAL A N 1
ATOM 2001 C CA . VAL A 1 256 ? 4.476 4.472 -19.956 1.00 92.69 256 VAL A CA 1
ATOM 2002 C C . VAL A 1 256 ? 5.759 4.577 -20.789 1.00 92.69 256 VAL A C 1
ATOM 2004 O O . VAL A 1 256 ? 5.830 5.387 -21.710 1.00 92.69 256 VAL A O 1
ATOM 2007 N N . ILE A 1 257 ? 6.752 3.740 -20.482 1.00 92.62 257 ILE A N 1
ATOM 2008 C CA . ILE A 1 257 ? 7.996 3.616 -21.265 1.00 92.62 257 ILE A CA 1
ATOM 2009 C C . ILE A 1 257 ? 8.151 2.229 -21.881 1.00 92.62 257 ILE A C 1
ATOM 2011 O O . ILE A 1 257 ? 8.829 2.088 -22.894 1.00 92.62 257 ILE A O 1
ATOM 2015 N N . ASN A 1 258 ? 7.526 1.207 -21.289 1.00 91.69 258 ASN A N 1
ATOM 2016 C CA . ASN A 1 258 ? 7.516 -0.132 -21.859 1.00 91.69 258 ASN A CA 1
ATOM 2017 C C . ASN A 1 258 ? 6.253 -0.885 -21.446 1.00 91.69 258 ASN A C 1
ATOM 2019 O O . ASN A 1 258 ? 6.066 -1.232 -20.280 1.00 91.69 258 ASN A O 1
ATOM 2023 N N . THR A 1 259 ? 5.376 -1.134 -22.413 1.00 89.44 259 THR A N 1
ATOM 2024 C CA . THR A 1 259 ? 4.084 -1.787 -22.190 1.00 89.44 259 THR A CA 1
ATOM 2025 C C . THR A 1 259 ? 4.243 -3.251 -21.803 1.00 89.44 259 THR A C 1
ATOM 2027 O O . THR A 1 259 ? 5.071 -3.965 -22.366 1.00 89.44 259 THR A O 1
ATOM 2030 N N . HIS A 1 260 ? 3.380 -3.738 -20.916 1.00 88.38 260 HIS A N 1
ATOM 2031 C CA . HIS A 1 260 ? 3.337 -5.146 -20.558 1.00 88.38 260 HIS A CA 1
ATOM 2032 C C . HIS A 1 260 ? 2.890 -6.002 -21.763 1.00 88.38 260 HIS A C 1
ATOM 2034 O O . HIS A 1 260 ? 1.722 -5.941 -22.163 1.00 88.38 260 HIS A O 1
ATOM 2040 N N . PRO A 1 261 ? 3.754 -6.885 -22.299 1.00 83.75 261 PRO A N 1
ATOM 2041 C CA . PRO A 1 261 ? 3.504 -7.561 -23.576 1.00 83.75 261 PRO A CA 1
ATOM 2042 C C . PRO A 1 261 ? 2.293 -8.507 -23.537 1.00 83.75 261 PRO A C 1
ATOM 2044 O O . PRO A 1 261 ? 1.581 -8.660 -24.523 1.00 83.75 261 PRO A O 1
ATOM 2047 N N . GLY A 1 262 ? 2.008 -9.113 -22.380 1.00 82.06 262 GLY A N 1
ATOM 2048 C CA . GLY A 1 262 ? 0.872 -10.026 -22.203 1.00 82.06 262 GLY A CA 1
ATOM 2049 C C . GLY A 1 262 ? -0.523 -9.394 -22.035 1.00 82.06 262 GLY A C 1
ATOM 2050 O O . GLY A 1 262 ? -1.490 -10.146 -21.906 1.00 82.06 262 GLY A O 1
ATOM 2051 N N . LEU A 1 263 ? -0.666 -8.059 -21.998 1.00 81.88 263 LEU A N 1
ATOM 2052 C CA . LEU A 1 263 ? -1.928 -7.402 -21.582 1.00 81.88 263 LEU A CA 1
ATOM 2053 C C . LEU A 1 263 ? -2.763 -6.782 -22.699 1.00 81.88 263 LEU A C 1
ATOM 2055 O O . LEU A 1 263 ? -3.740 -6.077 -22.434 1.00 81.88 263 LEU A O 1
ATOM 2059 N N . VAL A 1 264 ? -2.450 -7.107 -23.947 1.00 77.44 264 VAL A N 1
ATOM 2060 C CA . VAL A 1 264 ? -3.215 -6.648 -25.109 1.00 77.44 264 VAL A CA 1
ATOM 2061 C C . VAL A 1 264 ? -4.684 -7.084 -24.992 1.00 77.44 264 VAL A C 1
ATOM 2063 O O . VAL A 1 264 ? -4.992 -8.270 -24.882 1.00 77.44 264 VAL A O 1
ATOM 2066 N N . GLY A 1 265 ? -5.604 -6.112 -24.987 1.00 78.12 265 GLY A N 1
ATOM 2067 C CA . GLY A 1 265 ? -7.053 -6.356 -24.964 1.00 78.12 265 GLY A CA 1
ATOM 2068 C C . GLY A 1 265 ? -7.619 -6.900 -23.644 1.00 78.12 265 GLY A C 1
ATOM 2069 O O . GLY A 1 265 ? -8.733 -7.421 -23.636 1.00 78.12 265 GLY A O 1
ATOM 2070 N N . ARG A 1 266 ? -6.878 -6.803 -22.531 1.00 82.00 266 ARG A N 1
ATOM 2071 C CA . ARG A 1 266 ? -7.286 -7.344 -21.218 1.00 82.00 266 ARG A CA 1
ATOM 2072 C C . ARG A 1 266 ? -8.082 -6.383 -20.334 1.00 82.00 266 ARG A C 1
ATOM 2074 O O . ARG A 1 266 ? -8.586 -6.806 -19.290 1.00 82.00 266 ARG A O 1
ATOM 2081 N N . ALA A 1 267 ? -8.176 -5.113 -20.723 1.00 82.31 267 ALA A N 1
ATOM 2082 C CA . ALA A 1 267 ? -9.008 -4.140 -20.030 1.00 82.31 267 ALA A CA 1
ATOM 2083 C C . ALA A 1 267 ? -10.480 -4.569 -20.095 1.00 82.31 267 ALA A C 1
ATOM 2085 O O . ALA A 1 267 ? -10.999 -4.921 -21.159 1.00 82.31 267 ALA A O 1
ATOM 2086 N N . GLU A 1 268 ? -11.149 -4.560 -18.948 1.00 82.44 268 GLU A N 1
ATOM 2087 C CA . GLU A 1 268 ? -12.568 -4.864 -18.869 1.00 82.44 268 GLU A CA 1
ATOM 2088 C C . GLU A 1 268 ? -13.379 -3.785 -19.588 1.00 82.44 268 GLU A C 1
ATOM 2090 O O . GLU A 1 268 ? -13.292 -2.598 -19.278 1.00 82.44 268 GLU A O 1
ATOM 2095 N N . LYS A 1 269 ? -14.172 -4.206 -20.577 1.00 77.06 269 LYS A N 1
ATOM 2096 C CA . LYS A 1 269 ? -15.085 -3.310 -21.281 1.00 77.06 269 LYS A CA 1
ATOM 2097 C C . LYS A 1 269 ? -16.297 -3.061 -20.396 1.00 77.06 269 LYS A C 1
ATOM 2099 O O . LYS A 1 269 ? -17.100 -3.966 -20.182 1.00 77.06 269 LYS A O 1
ATOM 2104 N N . VAL A 1 270 ? -16.444 -1.830 -19.922 1.00 70.62 270 VAL A N 1
ATOM 2105 C CA . VAL A 1 270 ? -17.665 -1.388 -19.246 1.00 70.62 270 VAL A CA 1
ATOM 2106 C C . VAL A 1 270 ? -18.684 -0.976 -20.315 1.00 70.62 270 VAL A C 1
ATOM 2108 O O . VAL A 1 270 ? -18.369 -0.114 -21.144 1.00 70.62 270 VAL A O 1
ATOM 2111 N N . PRO A 1 271 ? -19.895 -1.565 -20.344 1.00 67.06 271 PRO A N 1
ATOM 2112 C CA . PRO A 1 271 ? -20.933 -1.166 -21.289 1.00 67.06 271 PRO A CA 1
ATOM 2113 C C . PRO A 1 271 ? -21.194 0.346 -21.230 1.00 67.06 271 PRO A C 1
ATOM 2115 O O . PRO A 1 271 ? -21.385 0.906 -20.155 1.00 67.06 271 PRO A O 1
ATOM 2118 N N . GLY A 1 272 ? -21.182 1.013 -22.387 1.00 65.62 272 GLY A N 1
ATOM 2119 C CA . GLY A 1 272 ? -21.478 2.448 -22.498 1.00 65.62 272 GLY A CA 1
ATOM 2120 C C . GLY A 1 272 ? -20.309 3.407 -22.231 1.00 65.62 272 GLY A C 1
ATOM 2121 O O . GLY A 1 272 ? -20.521 4.615 -22.274 1.00 65.62 272 GLY A O 1
ATOM 2122 N N . THR A 1 273 ? -19.084 2.917 -22.001 1.00 57.50 273 THR A N 1
ATOM 2123 C CA . THR A 1 273 ? -17.892 3.772 -21.819 1.00 57.50 273 THR A CA 1
ATOM 2124 C C . THR A 1 273 ? -16.937 3.618 -23.010 1.00 57.50 273 THR A C 1
ATOM 2126 O O . THR A 1 273 ? -16.582 2.498 -23.372 1.00 57.50 273 THR A O 1
ATOM 2129 N N . GLN A 1 274 ? -16.510 4.720 -23.642 1.00 51.31 274 GLN A N 1
ATOM 2130 C CA . GLN A 1 274 ? -15.438 4.669 -24.648 1.00 51.31 274 GLN A CA 1
ATOM 2131 C C . GLN A 1 274 ? -14.093 4.434 -23.945 1.00 51.31 274 GLN A C 1
ATOM 2133 O O . GLN A 1 274 ? -13.756 5.162 -23.011 1.00 51.31 274 GLN A O 1
ATOM 2138 N N . SER A 1 275 ? -13.320 3.432 -24.382 1.00 44.09 275 SER A N 1
ATOM 2139 C CA . SER A 1 275 ? -11.954 3.218 -23.886 1.00 44.09 275 SER A CA 1
ATOM 2140 C C . SER A 1 275 ? -11.098 4.448 -24.179 1.00 44.09 275 SER A C 1
ATOM 2142 O O . SER A 1 275 ? -10.828 4.747 -25.339 1.00 44.09 275 SER A O 1
ATOM 2144 N N . ARG A 1 276 ? -10.642 5.134 -23.130 1.00 43.78 276 ARG A N 1
ATOM 2145 C CA . ARG A 1 276 ? -9.469 6.006 -23.206 1.00 43.78 276 ARG A CA 1
ATOM 2146 C C . ARG A 1 276 ? -8.262 5.155 -22.822 1.00 43.78 276 ARG A C 1
ATOM 2148 O O . ARG A 1 276 ? -8.196 4.684 -21.688 1.00 43.78 276 ARG A O 1
ATOM 2155 N N . LEU A 1 277 ? -7.412 4.878 -23.808 1.00 36.81 277 LEU A N 1
ATOM 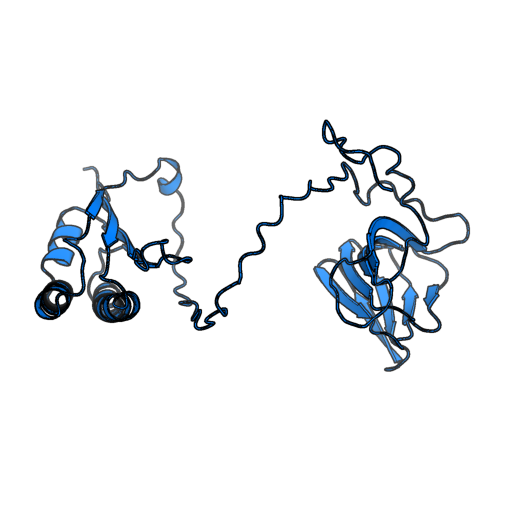2156 C CA . LEU A 1 277 ? -6.034 4.441 -23.587 1.00 36.81 277 LEU A CA 1
ATOM 2157 C C . LEU A 1 277 ? -5.177 5.672 -23.296 1.00 36.81 277 LEU A C 1
ATOM 2159 O O . LEU A 1 277 ? -5.472 6.724 -23.911 1.00 36.81 277 LEU A O 1
#

Sequence (277 aa):
MSRSEINVIAVMRPKKGNTQKVVDLLKEAAAHVEKDEKDTTRYEIYSSLRTAKDGTDQIFMVERYKNKQALKEHGESAAFKRFQKDVADQELMLGPPTIHPVMPSPSERRIGVKRSLQKVHDSTRRFPDENTVKMAPVPLTIIKGAGQQHIPIPDGESAIVADFHSIQTQTQEGVGPTYLTSGFYRIQPGPTRNIPTYTYEETKYVLNGQIDVLDEATGVTHHLVAGDWAFFPVGSKAQFSSKSGGTAFFAVTRPVINTHPGLVGRAEKVPGTQSRL

Foldseek 3Di:
DDQQKWKKKWKFKWDQPLVVVLVVLVVQLVVCCVPPLPQWPAWDKDKDPDQDPVRIIMIIIITIGRHPVSVVCSCVDPSNVVSVVVCVVVVGGPDGIDMDIDHDDPVVPPDDDDDDDDDDDDPPDDDPDDPDPPDDDDDDKDFPPLDPPDFDDDPPDFKDWAWADKDQDPPPDDDPGWMKIKTKIKGAADDKDWDAWDQKKKKKAWQAAWKWKQWPVVRDIDIDGHGDMDIDDGGTIIIIHHDGMTMIIMIMGDDDPHHHPPRVPRIDDDPPDDDDD